Protein AF-A0A132GUH3-F1 (afdb_monomer_lite)

Secondary structure (DSSP, 8-state):
-HHHHHHHHHHHHHHHHHHHHHHHHHHH----B-SSPP--TT---SEEEEEEE-SSS-TTS-EEEEE-TTSEEEEEEB-SS--GGG--TTS-BTTGGGTB--SSTT-----SEEEEEEEETTEEEEEEEEEETTEEEEEEEEEEEEETTEEEEEEEEE--SSTT--EEEEEEEEEEEEEBS-PPPP-THHHHT-GGGBS-HHHHHHHHHHHHHTT-

Sequence (216 aa):
MKQIVLSIIIIFTVLITACSDKTYMQSFADIKYSNEDKDIQNLRIDGFYLLTKSDWSSVSMKHICVFYKDGTCVSSFLKTPFDLKSVNQKERIGNFNNLLFKWGKDSCKWENNHGLYQVRHDTLCVTRYDRYYWYYNIIKYKFIVIDSNKLLLFSIETPSLNPKNAHIFYCNDEYVFIPADSLPVPDNHQLKKKKWFWKNEAEWKEYIREYKKKKR

Foldseek 3Di:
DVVVVVVVVVVVVVVVVVVVQVVLVLVVDPDAFDQDFAPDPFADQQFKWWFDDKPDPPPPWRKIKHADRRQKIFIATFDPPDDPVPAPLPDADEPVLVRADADDDPGSDSTQWMWGWHDDPQKIKIWIWGDDPPHTWIKIWIWGSPGRFKIFTAWIWGADPDSVDIDIDGIGTMIGTHGHPDDDDDPCVVLLQDCSRHPDNVVSVVVVVVVVVVVD

Radius of gyration: 19.68 Å; chains: 1; bounding box: 65×44×46 Å

Structure (mmCIF, N/CA/C/O backbone):
data_AF-A0A132GUH3-F1
#
_entry.id   AF-A0A132GUH3-F1
#
loop_
_atom_site.group_PDB
_atom_site.id
_atom_site.type_symbol
_atom_site.label_atom_id
_atom_site.label_alt_id
_atom_site.label_comp_id
_atom_site.label_asym_id
_atom_site.label_entity_id
_atom_site.label_seq_id
_atom_site.pdbx_PDB_ins_code
_atom_site.Cartn_x
_atom_site.Cartn_y
_atom_site.Cartn_z
_atom_site.occupancy
_atom_site.B_iso_or_equiv
_atom_site.auth_seq_id
_atom_site.auth_comp_id
_atom_site.auth_asym_id
_atom_site.auth_atom_id
_atom_site.pdbx_PDB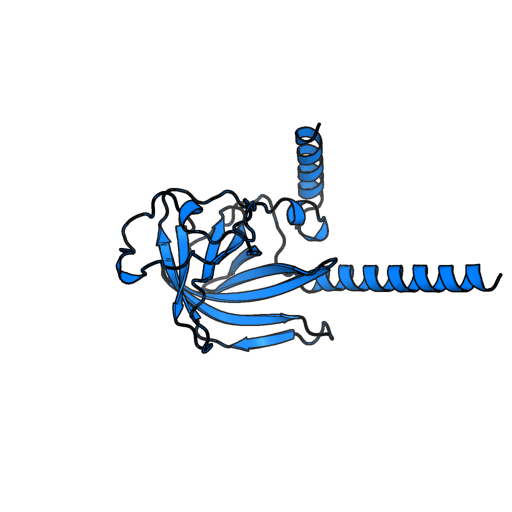_model_num
ATOM 1 N N . MET A 1 1 ? 46.822 15.887 -17.937 1.00 54.97 1 MET A N 1
ATOM 2 C CA . MET A 1 1 ? 46.366 14.636 -18.596 1.00 54.97 1 MET A CA 1
ATOM 3 C C . MET A 1 1 ? 45.834 13.588 -17.614 1.00 54.97 1 MET A C 1
ATOM 5 O O . MET A 1 1 ? 44.680 13.213 -17.756 1.00 54.97 1 MET A O 1
ATOM 9 N N . LYS A 1 2 ? 46.590 13.159 -16.586 1.00 52.88 2 LYS A N 1
ATOM 10 C CA . LYS A 1 2 ? 46.149 12.113 -15.630 1.00 52.88 2 LYS A CA 1
ATOM 11 C C . LYS A 1 2 ? 44.852 12.434 -14.854 1.00 52.88 2 LYS A C 1
ATOM 13 O O . LYS A 1 2 ? 44.023 11.550 -14.685 1.00 52.88 2 LYS A O 1
ATOM 18 N N . GLN A 1 3 ? 44.633 13.691 -14.456 1.00 54.38 3 GLN A N 1
ATOM 19 C CA . GLN A 1 3 ? 43.393 14.121 -13.780 1.00 54.38 3 GLN A CA 1
ATOM 20 C C . GLN A 1 3 ? 42.147 14.056 -14.677 1.00 54.38 3 GLN A C 1
ATOM 22 O O . GLN A 1 3 ? 41.077 13.702 -14.203 1.00 54.38 3 GLN A O 1
ATOM 27 N N . ILE A 1 4 ? 42.282 14.344 -15.976 1.00 61.09 4 ILE A N 1
ATOM 28 C CA . ILE A 1 4 ? 41.157 14.310 -16.926 1.00 61.09 4 ILE A CA 1
ATOM 29 C C . ILE A 1 4 ? 40.709 12.861 -17.157 1.00 61.09 4 ILE A C 1
ATOM 31 O O . ILE A 1 4 ? 39.516 12.577 -17.150 1.00 61.09 4 ILE A O 1
ATOM 35 N N . VAL A 1 5 ? 41.661 11.930 -17.277 1.00 62.53 5 VAL A N 1
ATOM 36 C CA . VAL A 1 5 ? 41.375 10.494 -17.433 1.00 62.53 5 VAL A CA 1
ATOM 37 C C . VAL A 1 5 ? 40.683 9.928 -16.188 1.00 62.53 5 VAL A C 1
ATOM 39 O O . VAL A 1 5 ? 39.694 9.211 -16.318 1.00 62.53 5 VAL A O 1
ATOM 42 N N . LEU A 1 6 ? 41.135 10.300 -14.984 1.00 51.69 6 LEU A N 1
ATOM 43 C CA . LEU A 1 6 ? 40.514 9.858 -13.730 1.00 51.69 6 LEU A CA 1
ATOM 44 C C . LEU A 1 6 ? 39.074 10.385 -13.582 1.00 51.69 6 LEU A C 1
ATOM 46 O O . LEU A 1 6 ? 38.174 9.622 -13.238 1.00 51.69 6 LEU A O 1
ATOM 50 N N . SER A 1 7 ? 38.831 11.658 -13.915 1.00 56.75 7 SER A N 1
ATOM 51 C CA . SER A 1 7 ? 37.485 12.246 -13.887 1.00 56.75 7 SER A CA 1
ATOM 52 C C . SER A 1 7 ? 36.535 11.589 -14.893 1.00 56.75 7 SER A C 1
ATOM 54 O O . SER A 1 7 ? 35.380 11.337 -14.562 1.00 56.75 7 SER A O 1
ATOM 56 N N . ILE A 1 8 ? 37.010 11.250 -16.096 1.00 63.12 8 ILE A N 1
ATOM 57 C CA . ILE A 1 8 ? 36.203 10.547 -17.106 1.00 63.12 8 ILE A CA 1
ATOM 58 C C . ILE A 1 8 ? 35.832 9.135 -16.628 1.00 63.12 8 ILE A C 1
ATOM 60 O O . ILE A 1 8 ? 34.682 8.733 -16.786 1.00 63.12 8 ILE A O 1
ATOM 64 N N . ILE A 1 9 ? 36.755 8.407 -15.990 1.00 63.28 9 ILE A N 1
ATOM 65 C CA . ILE A 1 9 ? 36.495 7.061 -15.446 1.00 63.28 9 ILE A CA 1
ATOM 66 C C . ILE A 1 9 ? 35.463 7.108 -14.310 1.00 63.28 9 ILE A C 1
ATOM 68 O O . ILE A 1 9 ? 34.563 6.267 -14.273 1.00 63.28 9 ILE A O 1
ATOM 72 N N . ILE A 1 10 ? 35.541 8.103 -13.419 1.00 60.50 10 ILE A N 1
ATOM 73 C CA . ILE A 1 10 ? 34.568 8.292 -12.327 1.00 60.50 10 ILE A CA 1
ATOM 74 C C . ILE A 1 10 ? 33.183 8.638 -12.891 1.00 60.50 10 ILE A C 1
ATOM 76 O O . ILE A 1 10 ? 32.180 8.058 -12.483 1.00 60.50 10 ILE A O 1
ATOM 80 N N . ILE A 1 11 ? 33.112 9.533 -13.880 1.00 60.41 11 ILE A N 1
ATOM 81 C CA . ILE A 1 11 ? 31.847 9.887 -14.539 1.00 60.41 11 ILE A CA 1
ATOM 82 C C . ILE A 1 11 ? 31.242 8.665 -15.245 1.00 60.41 11 ILE A C 1
ATOM 84 O O . ILE A 1 11 ? 30.047 8.411 -15.103 1.00 60.41 11 ILE A O 1
ATOM 88 N N . PHE A 1 12 ? 32.049 7.867 -15.951 1.00 55.00 12 PHE A N 1
ATOM 89 C CA . PHE A 1 12 ? 31.568 6.653 -16.614 1.00 55.00 12 PHE A CA 1
ATOM 90 C C . PHE A 1 12 ? 31.085 5.592 -15.622 1.00 55.00 12 PHE A C 1
ATOM 92 O O . PHE A 1 12 ? 30.030 5.003 -15.839 1.00 55.00 12 PHE A O 1
ATOM 99 N N . THR A 1 13 ? 31.792 5.371 -14.512 1.00 54.28 13 THR A N 1
ATOM 100 C CA . THR A 1 13 ? 31.354 4.409 -13.483 1.00 54.28 13 THR A CA 1
ATOM 101 C C . THR A 1 13 ? 30.059 4.843 -12.799 1.00 54.28 13 THR A C 1
ATOM 103 O O . THR A 1 13 ? 29.178 4.007 -12.615 1.00 54.28 13 THR A O 1
ATOM 106 N N . VAL A 1 14 ? 29.875 6.137 -12.516 1.00 54.66 14 VAL A N 1
ATOM 107 C CA . VAL A 1 14 ? 28.612 6.678 -11.974 1.00 54.66 14 VAL A CA 1
ATOM 108 C C . VAL A 1 14 ? 27.460 6.585 -12.989 1.00 54.66 14 VAL A C 1
ATOM 110 O O . VAL A 1 14 ? 26.318 6.312 -12.621 1.00 54.66 14 VAL A O 1
ATOM 113 N N . LEU A 1 15 ? 27.733 6.783 -14.282 1.00 47.16 15 LEU A N 1
ATOM 114 C CA . LEU A 1 15 ? 26.717 6.667 -15.335 1.00 47.16 15 LEU A CA 1
ATOM 115 C C . LEU A 1 15 ? 26.281 5.213 -15.574 1.00 47.16 15 LEU A C 1
ATOM 117 O O . LEU A 1 15 ? 25.097 4.962 -15.819 1.00 47.16 15 LEU A O 1
ATOM 121 N N . ILE A 1 16 ? 27.214 4.260 -15.485 1.00 52.66 16 ILE A N 1
ATOM 122 C CA . ILE A 1 16 ? 26.931 2.828 -15.649 1.00 52.66 16 ILE A CA 1
ATOM 123 C C . ILE A 1 16 ? 26.083 2.310 -14.480 1.00 52.66 16 ILE A C 1
ATOM 125 O O . ILE A 1 16 ? 25.074 1.645 -14.724 1.00 52.66 16 ILE A O 1
ATOM 129 N N . THR A 1 17 ? 26.412 2.671 -13.234 1.00 52.41 17 THR A N 1
ATOM 130 C CA . THR A 1 17 ? 25.628 2.265 -12.050 1.00 52.41 17 THR A CA 1
ATOM 131 C C . THR A 1 17 ? 24.218 2.865 -12.052 1.00 52.41 17 THR A C 1
ATOM 133 O O . THR A 1 17 ? 23.242 2.173 -11.767 1.00 52.41 17 THR A O 1
ATOM 136 N N . ALA A 1 18 ? 24.060 4.116 -12.494 1.00 51.47 18 ALA A N 1
ATOM 137 C CA . ALA A 1 18 ? 22.739 4.732 -12.633 1.00 51.47 18 ALA A CA 1
ATOM 138 C C . ALA A 1 18 ? 21.852 4.057 -13.707 1.00 51.47 18 ALA A C 1
ATOM 140 O O . ALA A 1 18 ? 20.621 4.034 -13.580 1.00 51.47 18 ALA A O 1
ATOM 141 N N . CYS A 1 19 ? 22.445 3.504 -14.775 1.00 52.00 19 CYS A N 1
ATOM 142 C CA . CYS A 1 19 ? 21.703 2.783 -15.817 1.00 52.00 19 CYS A CA 1
ATOM 143 C C . CYS A 1 19 ? 21.288 1.369 -15.390 1.00 52.00 19 CYS A C 1
ATOM 145 O O . CYS A 1 19 ? 20.170 0.945 -15.715 1.00 52.00 19 CYS A O 1
ATOM 147 N N . SER A 1 20 ? 22.137 0.646 -14.651 1.00 54.59 20 SER A N 1
ATOM 148 C CA . SER A 1 20 ? 21.790 -0.681 -14.125 1.00 54.59 20 SER A CA 1
ATOM 149 C C . SER A 1 20 ? 20.625 -0.609 -13.139 1.00 54.59 20 SER A C 1
ATOM 151 O O . SER A 1 20 ? 19.681 -1.391 -13.261 1.00 54.59 20 SER A O 1
ATOM 153 N N . ASP A 1 21 ? 20.611 0.397 -12.259 1.00 58.16 21 ASP A N 1
ATOM 154 C CA . ASP A 1 21 ? 19.546 0.587 -11.268 1.00 58.16 21 ASP A CA 1
ATOM 155 C C . ASP A 1 21 ? 18.189 0.843 -11.931 1.00 58.16 21 ASP A C 1
ATOM 157 O O . ASP A 1 21 ? 17.170 0.265 -11.557 1.00 58.16 21 ASP A O 1
ATOM 161 N N . LYS A 1 22 ? 18.150 1.672 -12.981 1.00 61.22 22 LYS A N 1
ATOM 162 C CA . LYS A 1 22 ? 16.907 1.956 -13.715 1.00 61.22 22 LYS A CA 1
ATOM 163 C C . LYS A 1 22 ? 16.341 0.710 -14.400 1.00 61.22 22 LYS A C 1
ATOM 165 O O . LYS A 1 22 ? 15.123 0.534 -14.419 1.00 61.22 22 LYS A O 1
ATOM 170 N N . THR A 1 23 ? 17.210 -0.124 -14.965 1.00 61.84 23 THR A N 1
ATOM 171 C CA . THR A 1 23 ? 16.822 -1.358 -15.666 1.00 61.84 23 THR A CA 1
ATOM 172 C C . THR A 1 23 ? 16.307 -2.405 -14.675 1.00 61.84 23 THR A C 1
ATOM 174 O O . THR A 1 23 ? 15.294 -3.050 -14.931 1.00 61.84 23 THR A O 1
ATOM 177 N N . TYR A 1 24 ? 16.932 -2.485 -13.497 1.00 66.00 24 TYR A N 1
ATOM 178 C CA . TYR A 1 24 ? 16.503 -3.322 -12.378 1.00 66.00 24 TYR A CA 1
ATOM 179 C C . TYR A 1 24 ? 15.106 -2.952 -11.853 1.00 66.00 24 TYR A C 1
ATOM 181 O O . TYR A 1 24 ? 14.231 -3.805 -11.721 1.00 66.00 24 TYR A O 1
ATOM 189 N N . MET A 1 25 ? 14.845 -1.658 -11.625 1.00 63.97 25 MET A N 1
ATOM 190 C CA . MET A 1 25 ? 13.521 -1.208 -11.165 1.00 63.97 25 MET A CA 1
ATOM 191 C C . MET A 1 25 ? 12.414 -1.522 -12.168 1.00 63.97 25 MET A C 1
ATOM 193 O O . MET A 1 25 ? 11.274 -1.803 -11.797 1.00 63.97 25 MET A O 1
ATOM 197 N N . GLN A 1 26 ? 12.741 -1.444 -13.457 1.00 65.94 26 GLN A N 1
ATOM 198 C CA . GLN A 1 26 ? 11.796 -1.728 -14.526 1.00 65.94 26 GLN A CA 1
ATOM 199 C C . GLN A 1 26 ? 11.435 -3.207 -14.605 1.00 65.94 26 GLN A C 1
ATOM 201 O O . GLN A 1 26 ? 10.266 -3.494 -14.858 1.00 65.94 26 GLN A O 1
ATOM 206 N N . SER A 1 27 ? 12.398 -4.107 -14.382 1.00 67.38 27 SER A N 1
ATOM 207 C CA . SER A 1 27 ? 12.168 -5.551 -14.443 1.00 67.38 27 SER A CA 1
ATOM 208 C C . SER A 1 27 ? 11.453 -6.096 -13.207 1.00 67.38 27 SER A C 1
ATOM 210 O O . SER A 1 27 ? 10.699 -7.057 -13.331 1.00 67.38 27 SER A O 1
ATOM 212 N N . PHE A 1 28 ? 11.641 -5.485 -12.032 1.00 72.81 28 PHE A N 1
ATOM 213 C CA . PHE A 1 28 ? 11.016 -5.962 -10.793 1.00 72.81 28 PHE A CA 1
ATOM 214 C C . PHE A 1 28 ? 9.594 -5.415 -10.564 1.00 72.81 28 PHE A C 1
ATOM 216 O O . PHE A 1 28 ? 8.792 -6.056 -9.884 1.00 72.81 28 PHE A O 1
ATOM 223 N N . ALA A 1 29 ? 9.255 -4.256 -11.144 1.00 73.75 29 ALA A N 1
ATOM 224 C CA . ALA A 1 29 ? 7.910 -3.677 -11.082 1.00 73.75 29 ALA A CA 1
ATOM 225 C C . ALA A 1 29 ? 6.946 -4.360 -12.068 1.00 73.75 29 ALA A C 1
ATOM 227 O O . ALA A 1 29 ? 6.914 -4.030 -13.256 1.00 73.75 29 ALA A O 1
ATOM 228 N N . ASP A 1 30 ? 6.119 -5.256 -11.546 1.00 79.56 30 ASP A N 1
ATOM 229 C CA . ASP A 1 30 ? 5.110 -6.041 -12.262 1.00 79.56 30 ASP A CA 1
ATOM 230 C C . ASP A 1 30 ? 3.758 -5.323 -12.421 1.00 79.56 30 ASP A C 1
ATOM 232 O O . ASP A 1 30 ? 3.010 -5.604 -13.358 1.00 79.56 30 ASP A O 1
ATOM 236 N N . ILE A 1 31 ? 3.452 -4.372 -11.534 1.00 86.69 31 ILE A N 1
ATOM 237 C CA . ILE A 1 31 ? 2.264 -3.514 -11.617 1.00 86.69 31 ILE A CA 1
ATOM 238 C C . ILE A 1 31 ? 2.654 -2.167 -12.228 1.00 86.69 31 ILE A C 1
ATOM 240 O O . ILE A 1 31 ? 3.638 -1.543 -11.825 1.00 86.69 31 ILE A O 1
ATOM 244 N N . LYS A 1 32 ? 1.870 -1.710 -13.209 1.00 88.62 32 LYS A N 1
ATOM 245 C CA . LYS A 1 32 ? 2.021 -0.401 -13.853 1.00 88.62 32 LYS A CA 1
ATOM 246 C C . LYS A 1 32 ? 0.752 0.423 -13.678 1.00 88.62 32 LYS A C 1
ATOM 248 O O . LYS A 1 32 ? -0.353 -0.104 -13.788 1.00 88.62 32 LYS A O 1
ATOM 253 N N . TYR A 1 33 ? 0.926 1.716 -13.433 1.00 89.69 33 TYR A N 1
ATOM 254 C CA . TYR A 1 33 ? -0.169 2.660 -13.250 1.00 89.69 33 TYR A CA 1
ATOM 255 C C . TYR A 1 33 ? -0.884 2.950 -14.574 1.00 89.69 33 TYR A C 1
ATOM 257 O O . TYR A 1 33 ? -0.245 3.065 -15.621 1.00 89.69 33 TYR A O 1
ATOM 265 N N . SER A 1 34 ? -2.199 3.107 -14.506 1.00 86.88 34 SER A N 1
ATOM 266 C CA . SER A 1 34 ? -3.081 3.522 -15.600 1.00 86.88 34 SER A CA 1
ATOM 267 C C . SER A 1 34 ? -4.151 4.445 -15.028 1.00 86.88 34 SER A C 1
ATOM 269 O O . SER A 1 34 ? -4.469 4.319 -13.848 1.00 86.88 34 SER A O 1
ATOM 271 N N . ASN A 1 35 ? -4.745 5.322 -15.838 1.00 80.88 35 ASN A N 1
ATOM 272 C CA . ASN A 1 35 ? -5.867 6.149 -15.364 1.00 80.88 35 ASN A CA 1
ATOM 273 C C . ASN A 1 35 ? -7.203 5.392 -15.293 1.00 80.88 35 ASN A C 1
ATOM 275 O O . ASN A 1 35 ? -8.201 5.951 -14.852 1.00 80.88 35 ASN A O 1
ATOM 279 N N . GLU A 1 36 ? -7.227 4.138 -15.737 1.00 79.06 36 GLU A N 1
ATOM 280 C CA . GLU A 1 36 ? -8.379 3.251 -15.604 1.00 79.06 36 GLU A CA 1
ATOM 281 C C . GLU A 1 36 ? -8.650 2.944 -14.126 1.00 79.06 36 GLU A C 1
ATOM 283 O O . GLU A 1 36 ? -7.776 2.400 -13.436 1.00 79.06 36 GLU A O 1
ATOM 288 N N . ASP A 1 37 ? -9.871 3.251 -13.675 1.00 72.25 37 ASP A N 1
ATOM 289 C CA . ASP A 1 37 ? -10.394 2.764 -12.401 1.00 72.25 37 ASP A CA 1
ATOM 290 C C . ASP A 1 37 ? -10.248 1.242 -12.355 1.00 72.25 37 ASP A C 1
ATOM 292 O O . ASP A 1 37 ? -10.554 0.530 -13.318 1.00 72.25 37 ASP A O 1
ATOM 296 N N . LYS A 1 38 ? -9.755 0.730 -11.229 1.00 68.88 38 LYS A N 1
ATOM 297 C CA . LYS A 1 38 ? -9.665 -0.714 -11.033 1.00 68.88 38 LYS A CA 1
ATOM 298 C C . LYS A 1 38 ? -11.041 -1.234 -10.628 1.00 68.88 38 LYS A C 1
ATOM 300 O O . LYS A 1 38 ? -11.671 -0.674 -9.732 1.00 68.88 38 LYS A O 1
ATOM 305 N N . ASP A 1 39 ? -11.493 -2.308 -11.275 1.00 67.19 39 ASP A N 1
ATOM 306 C CA . ASP A 1 39 ? -12.628 -3.081 -10.776 1.00 67.19 39 ASP A CA 1
ATOM 307 C C . ASP A 1 39 ? -12.173 -3.814 -9.508 1.00 67.19 39 ASP A C 1
ATOM 309 O O . ASP A 1 39 ? -11.454 -4.813 -9.556 1.00 67.19 39 ASP A O 1
ATOM 313 N N . ILE A 1 40 ? -12.480 -3.217 -8.359 1.00 70.25 40 ILE A N 1
ATOM 314 C CA . ILE A 1 40 ? -12.024 -3.654 -7.041 1.00 70.25 40 ILE A CA 1
ATOM 315 C C . ILE A 1 40 ? -13.194 -4.380 -6.378 1.00 70.25 40 ILE A C 1
ATOM 317 O O . ILE A 1 40 ? -13.816 -3.892 -5.434 1.00 70.25 40 ILE A O 1
ATOM 321 N N . GLN A 1 41 ? -13.544 -5.547 -6.914 1.00 69.88 41 GLN A N 1
ATOM 322 C CA . GLN A 1 41 ? -14.530 -6.406 -6.267 1.00 69.88 41 GLN A CA 1
ATOM 323 C C . GLN A 1 41 ? -13.923 -6.971 -4.975 1.00 69.88 41 GLN A C 1
ATOM 325 O O . GLN A 1 41 ? -12.757 -7.363 -4.942 1.00 69.88 41 GLN A O 1
ATOM 330 N N . ASN A 1 42 ? -14.717 -7.005 -3.904 1.00 79.56 42 ASN A N 1
ATOM 331 C CA . ASN A 1 42 ? -14.385 -7.622 -2.610 1.00 79.56 42 ASN A CA 1
ATOM 332 C C . ASN A 1 42 ? -13.312 -6.933 -1.744 1.00 79.56 42 ASN A C 1
ATOM 334 O O . ASN A 1 42 ? -12.966 -7.472 -0.697 1.00 79.56 42 ASN A O 1
ATOM 338 N N . LEU A 1 43 ? -12.835 -5.734 -2.093 1.00 88.94 43 LEU A N 1
ATOM 339 C CA . LEU A 1 43 ? -11.925 -4.957 -1.240 1.00 88.94 43 LEU A CA 1
ATOM 340 C C . LEU A 1 43 ? -12.528 -3.583 -0.927 1.00 88.94 43 LEU A C 1
ATOM 342 O O . LEU A 1 43 ? -12.821 -2.794 -1.823 1.00 88.94 43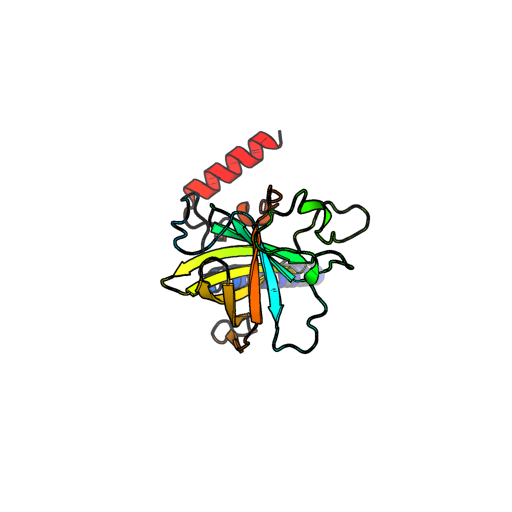 LEU A O 1
ATOM 346 N N . ARG A 1 44 ? -12.683 -3.269 0.362 1.00 92.19 44 ARG A N 1
ATOM 347 C CA . ARG A 1 44 ? -13.125 -1.939 0.797 1.00 92.19 44 ARG A CA 1
ATOM 348 C C . ARG A 1 44 ? -11.999 -0.922 0.693 1.00 92.19 44 ARG A C 1
ATOM 350 O O . ARG A 1 44 ? -10.877 -1.201 1.108 1.00 92.19 44 ARG A O 1
ATOM 357 N N . ILE A 1 45 ? -12.322 0.260 0.171 1.00 92.38 45 ILE A N 1
ATOM 358 C CA . ILE A 1 45 ? -11.382 1.375 -0.043 1.00 92.38 45 ILE A CA 1
ATOM 359 C C . ILE A 1 45 ? -11.863 2.689 0.597 1.00 92.38 45 ILE A C 1
ATOM 361 O O . ILE A 1 45 ? -11.234 3.730 0.449 1.00 92.38 45 ILE A O 1
ATOM 365 N N . ASP A 1 46 ? -12.979 2.655 1.327 1.00 92.31 46 ASP A N 1
ATOM 366 C CA . ASP A 1 46 ? -13.595 3.785 2.035 1.00 92.31 46 ASP A CA 1
ATOM 367 C C . ASP A 1 46 ? -13.049 3.956 3.469 1.00 92.31 46 ASP A C 1
ATOM 369 O O . ASP A 1 46 ? -13.758 4.367 4.390 1.00 92.31 46 ASP A O 1
ATOM 373 N N . GLY A 1 47 ? -11.784 3.589 3.673 1.00 93.25 47 GLY A N 1
ATOM 374 C CA . GLY A 1 47 ? -11.141 3.502 4.980 1.00 93.25 47 GLY A CA 1
ATOM 375 C C . GLY A 1 47 ? -9.710 2.983 4.882 1.00 93.25 47 GLY A C 1
ATOM 376 O O . GLY A 1 47 ? -9.045 3.137 3.857 1.00 93.25 47 GLY A O 1
ATOM 377 N N . PHE A 1 48 ? -9.224 2.368 5.955 1.00 93.25 48 PHE A N 1
ATOM 378 C CA . PHE A 1 48 ? -7.864 1.840 6.033 1.00 93.25 48 PHE A CA 1
ATOM 379 C C . PHE A 1 48 ? -7.838 0.462 6.692 1.00 93.25 48 PHE A C 1
ATOM 381 O O . PHE A 1 48 ? -8.702 0.119 7.491 1.00 93.25 48 PHE A O 1
ATOM 388 N N . TYR A 1 49 ? -6.820 -0.325 6.370 1.00 93.62 49 TYR A N 1
ATOM 389 C CA . TYR A 1 49 ? -6.567 -1.629 6.966 1.00 93.62 49 TYR A CA 1
ATOM 390 C C . TYR A 1 49 ? -5.491 -1.493 8.034 1.00 93.62 49 TYR A C 1
ATOM 392 O O . TYR A 1 49 ? -4.381 -1.065 7.725 1.00 93.62 49 TYR A O 1
ATOM 400 N N . LEU A 1 50 ? -5.803 -1.861 9.271 1.00 91.75 50 LEU A N 1
ATOM 401 C CA . LEU A 1 50 ? -4.901 -1.801 10.416 1.00 91.75 50 LEU A CA 1
ATOM 402 C C . LEU A 1 50 ? -4.337 -3.184 10.722 1.00 91.75 50 LEU A C 1
ATOM 404 O O . LEU A 1 50 ? -5.092 -4.145 10.839 1.00 91.75 50 LEU A O 1
ATOM 408 N N . LEU A 1 51 ? -3.019 -3.267 10.885 1.00 90.88 51 LEU A N 1
ATOM 409 C CA . LEU A 1 51 ? -2.348 -4.467 11.368 1.00 90.88 51 LEU A CA 1
ATOM 410 C C . LEU A 1 51 ? -2.789 -4.766 12.808 1.00 90.88 51 LEU A C 1
ATOM 412 O O . LEU A 1 51 ? -2.601 -3.937 13.700 1.00 90.88 51 LEU A O 1
ATOM 416 N N . THR A 1 52 ? -3.368 -5.944 13.031 1.00 87.31 52 THR A N 1
ATOM 417 C CA . THR A 1 52 ? -3.908 -6.367 14.340 1.00 87.31 52 THR A CA 1
ATOM 418 C C . THR A 1 52 ? -3.163 -7.546 14.950 1.00 87.31 52 THR A C 1
ATOM 420 O O . THR A 1 52 ? -3.108 -7.669 16.172 1.00 87.31 52 THR A O 1
ATOM 423 N N . LYS A 1 53 ? -2.548 -8.382 14.114 1.00 88.06 53 LYS A N 1
ATOM 424 C CA . LYS A 1 53 ? -1.725 -9.518 14.526 1.00 88.06 53 LYS A CA 1
ATOM 425 C C . LYS A 1 53 ? -0.569 -9.662 13.557 1.00 88.06 53 LYS A C 1
ATOM 427 O O . LYS A 1 53 ? -0.749 -9.459 12.361 1.00 88.06 53 LYS A O 1
ATOM 432 N N . SER A 1 54 ? 0.598 -10.009 14.078 1.00 86.38 54 SER A N 1
ATOM 433 C CA . SER A 1 54 ? 1.764 -10.279 13.255 1.00 86.38 54 SER A CA 1
ATOM 434 C C . SER A 1 54 ? 2.641 -11.349 13.886 1.00 86.38 54 SER A C 1
ATOM 436 O O . SER A 1 54 ? 2.750 -11.419 15.112 1.00 86.38 54 SER A O 1
ATOM 438 N N . ASP A 1 55 ? 3.252 -12.168 13.033 1.00 82.50 55 ASP A N 1
ATOM 439 C CA . ASP A 1 55 ? 4.196 -13.216 13.442 1.00 82.50 55 ASP A CA 1
ATOM 440 C C . ASP A 1 55 ? 5.564 -12.635 13.842 1.00 82.50 55 ASP A C 1
ATOM 442 O O . ASP A 1 55 ? 6.383 -13.302 14.474 1.00 82.50 55 ASP A O 1
ATOM 446 N N . TRP A 1 56 ? 5.824 -11.372 13.501 1.00 74.94 56 TRP A N 1
ATOM 447 C CA . TRP A 1 56 ? 7.065 -10.684 13.827 1.00 74.94 56 TRP A CA 1
ATOM 448 C C . TRP A 1 56 ? 6.970 -10.098 15.241 1.00 74.94 56 TRP A C 1
ATOM 450 O O . TRP A 1 56 ? 6.076 -9.313 15.539 1.00 74.94 56 TRP A O 1
ATOM 460 N N . SER A 1 57 ? 7.912 -10.430 16.129 1.00 54.62 57 SER A N 1
ATOM 461 C CA . SER A 1 57 ? 7.887 -10.122 17.575 1.00 54.62 57 SER A CA 1
ATOM 462 C C . SER A 1 57 ? 7.926 -8.627 17.964 1.00 54.62 57 SER A C 1
ATOM 464 O O . SER A 1 57 ? 8.105 -8.296 19.134 1.00 54.62 57 SER A O 1
ATOM 466 N N . SER A 1 58 ? 7.756 -7.703 17.014 1.00 54.34 58 SER A N 1
ATOM 467 C CA . SER A 1 58 ? 7.814 -6.248 17.197 1.00 54.34 58 SER A CA 1
ATOM 468 C C . SER A 1 58 ? 6.535 -5.528 16.741 1.00 54.34 58 SER A C 1
ATOM 470 O O . SER A 1 58 ? 6.603 -4.442 16.164 1.00 54.34 58 SER A O 1
ATOM 472 N N . VAL A 1 59 ? 5.352 -6.095 17.007 1.00 51.81 59 VAL A N 1
ATOM 473 C CA . VAL A 1 59 ? 4.030 -5.530 16.629 1.00 51.81 59 VAL A CA 1
ATOM 474 C C . VAL A 1 59 ? 3.623 -4.294 17.455 1.00 51.81 59 VAL A C 1
ATOM 476 O O . VAL A 1 59 ? 2.448 -4.039 17.701 1.00 51.81 59 VAL A O 1
ATOM 479 N N . SER A 1 60 ? 4.584 -3.483 17.902 1.00 52.94 60 SER A N 1
ATOM 480 C CA . SER A 1 60 ? 4.295 -2.183 18.520 1.00 52.94 60 SER A CA 1
ATOM 481 C C . SER A 1 60 ? 3.953 -1.104 17.487 1.00 52.94 60 SER A C 1
ATOM 483 O O . SER A 1 60 ? 3.448 -0.037 17.845 1.00 52.94 60 SER A O 1
ATOM 485 N N . MET A 1 61 ? 4.197 -1.363 16.199 1.00 61.22 61 MET A N 1
ATOM 486 C CA . MET A 1 61 ? 3.943 -0.395 15.141 1.00 61.22 61 MET A CA 1
ATOM 487 C C . MET A 1 61 ? 2.533 -0.577 14.582 1.00 61.22 61 MET A C 1
ATOM 489 O O . MET A 1 61 ? 2.225 -1.578 13.941 1.00 61.22 61 MET A O 1
ATOM 493 N N . LYS A 1 62 ? 1.678 0.425 14.809 1.00 80.69 62 LYS A N 1
ATOM 494 C CA . LYS A 1 62 ? 0.284 0.513 14.338 1.00 80.69 62 LYS A CA 1
ATOM 495 C C . LYS A 1 62 ? 0.230 0.776 12.841 1.00 80.69 62 LYS A C 1
ATOM 497 O O . LYS A 1 62 ? -0.204 1.838 12.397 1.00 80.69 62 LYS A O 1
ATOM 502 N N . HIS A 1 63 ? 0.792 -0.157 12.089 1.00 88.88 63 HIS A N 1
ATOM 503 C CA . HIS A 1 63 ? 0.953 -0.075 10.656 1.00 88.88 63 HIS A CA 1
ATOM 504 C C . HIS A 1 63 ? -0.409 -0.164 9.976 1.00 88.88 63 HIS A C 1
ATOM 506 O O . HIS A 1 63 ? -1.248 -0.994 10.330 1.00 88.88 63 HIS A O 1
ATOM 512 N N . ILE A 1 64 ? -0.609 0.695 8.986 1.00 91.75 64 ILE A N 1
ATOM 513 C CA . ILE A 1 64 ? -1.838 0.774 8.214 1.00 91.75 64 ILE A CA 1
ATOM 514 C C . ILE A 1 64 ? -1.555 0.704 6.718 1.00 91.75 64 ILE A C 1
ATOM 516 O O . ILE A 1 64 ? -0.503 1.144 6.250 1.00 91.75 64 ILE A O 1
ATOM 520 N N . CYS A 1 65 ? -2.537 0.210 5.970 1.00 93.31 65 CYS A N 1
ATOM 521 C CA . CYS A 1 65 ? -2.592 0.277 4.515 1.00 93.31 65 CYS A CA 1
ATOM 522 C C . CYS A 1 65 ? -3.853 1.029 4.078 1.00 93.31 65 CYS A C 1
ATOM 524 O O . CYS A 1 65 ? -4.942 0.769 4.583 1.00 93.31 65 CYS A O 1
ATOM 526 N N . VAL A 1 66 ? -3.712 1.928 3.110 1.00 94.12 66 VAL A N 1
ATOM 527 C CA . VAL A 1 66 ? -4.812 2.651 2.466 1.00 94.12 66 VAL A CA 1
ATOM 528 C C . VAL A 1 66 ? -4.764 2.347 0.975 1.00 94.12 66 VAL A C 1
ATOM 530 O O . VAL A 1 66 ? -3.698 2.434 0.362 1.00 94.12 66 VAL A O 1
ATOM 533 N N . PHE A 1 67 ? -5.906 1.995 0.395 1.00 92.88 67 PHE A N 1
ATOM 534 C CA . PHE A 1 67 ? -6.049 1.654 -1.020 1.00 92.88 67 PHE A CA 1
ATOM 535 C C . PHE A 1 67 ? -6.984 2.661 -1.689 1.00 92.88 67 PHE A C 1
ATOM 537 O O . PHE A 1 67 ? -8.006 3.022 -1.115 1.00 92.88 67 PHE A O 1
ATOM 544 N N . TYR A 1 68 ? -6.634 3.121 -2.890 1.00 91.56 68 TYR A N 1
ATOM 545 C CA . TYR A 1 68 ? -7.383 4.140 -3.626 1.00 91.56 68 TYR A CA 1
ATOM 546 C C . TYR A 1 68 ? -7.967 3.580 -4.922 1.00 91.56 68 TYR A C 1
ATOM 548 O O . TYR A 1 68 ? -7.466 2.604 -5.483 1.00 91.56 68 TYR A O 1
ATOM 556 N N . LYS A 1 69 ? -9.026 4.222 -5.422 1.00 89.75 69 LYS A N 1
ATOM 557 C CA . LYS A 1 69 ? -9.756 3.794 -6.626 1.00 89.75 69 LYS A CA 1
ATOM 558 C C . LYS A 1 69 ? -8.884 3.755 -7.891 1.00 89.75 69 LYS A C 1
ATOM 560 O O . LYS A 1 69 ? -9.063 2.888 -8.740 1.00 89.75 69 LYS A O 1
ATOM 565 N N . ASP A 1 70 ? -7.887 4.641 -7.966 1.00 87.75 70 ASP A N 1
ATOM 566 C CA . ASP A 1 70 ? -6.933 4.740 -9.082 1.00 87.75 70 ASP A CA 1
ATOM 567 C C . ASP A 1 70 ? -5.854 3.634 -9.076 1.00 87.75 70 ASP A C 1
ATOM 569 O O . ASP A 1 70 ? -4.869 3.708 -9.812 1.00 87.75 70 ASP A O 1
ATOM 573 N N . GLY A 1 71 ? -5.997 2.616 -8.218 1.00 89.88 71 GLY A N 1
ATOM 574 C CA . GLY A 1 71 ? -5.046 1.512 -8.086 1.00 89.88 71 GLY A CA 1
ATOM 575 C C . GLY A 1 71 ? -3.765 1.875 -7.333 1.00 89.88 71 GLY A C 1
ATOM 576 O O . GLY A 1 71 ? -2.841 1.061 -7.279 1.00 89.88 71 GLY A O 1
ATOM 577 N N . THR A 1 72 ? -3.673 3.074 -6.749 1.00 91.69 72 THR A N 1
ATOM 578 C CA . THR A 1 72 ? -2.563 3.432 -5.860 1.00 91.69 72 THR A CA 1
ATOM 579 C C . THR A 1 72 ? -2.839 3.011 -4.424 1.00 91.69 72 THR A C 1
ATOM 581 O O . THR A 1 72 ? -3.982 2.871 -3.994 1.00 91.69 72 THR A O 1
ATOM 584 N N . CYS A 1 73 ? -1.781 2.802 -3.652 1.00 92.31 73 CYS A N 1
ATOM 585 C CA . CYS A 1 73 ? -1.886 2.506 -2.232 1.00 92.31 73 CYS A CA 1
ATOM 586 C C . CYS A 1 73 ? -0.790 3.207 -1.442 1.00 92.31 73 CYS A C 1
ATOM 588 O O . CYS A 1 73 ? 0.268 3.543 -1.980 1.00 92.31 73 CYS A O 1
ATOM 590 N N . VAL A 1 74 ? -1.032 3.376 -0.150 1.00 91.50 74 VAL A N 1
ATOM 591 C CA . VAL A 1 74 ? -0.085 3.978 0.782 1.00 91.50 74 VAL A CA 1
ATOM 592 C C . VAL A 1 74 ? -0.044 3.168 2.061 1.00 91.50 74 VAL A C 1
ATOM 594 O O . VAL A 1 74 ? -1.073 2.677 2.523 1.00 91.50 74 VAL A O 1
ATOM 597 N N . SER A 1 75 ? 1.138 3.058 2.654 1.00 89.50 75 SER A N 1
ATOM 598 C CA . SER A 1 75 ? 1.279 2.586 4.025 1.00 89.50 75 SER A CA 1
ATOM 599 C C . SER A 1 75 ? 1.864 3.642 4.946 1.00 89.50 75 SER A C 1
ATOM 601 O O . SER A 1 75 ? 2.682 4.474 4.545 1.00 89.50 75 SER A O 1
ATOM 603 N N . SER A 1 76 ? 1.440 3.588 6.202 1.00 88.94 76 SER A N 1
ATOM 604 C CA . SER A 1 76 ? 1.827 4.531 7.247 1.00 88.94 76 SER A CA 1
ATOM 605 C C . SER A 1 76 ? 1.667 3.878 8.625 1.00 88.94 76 SER A C 1
ATOM 607 O O . SER A 1 76 ? 1.419 2.677 8.728 1.00 88.94 76 SER A O 1
ATOM 609 N N . PHE A 1 77 ? 1.809 4.670 9.681 1.00 87.88 77 PHE A N 1
ATOM 610 C CA . PHE A 1 77 ? 1.609 4.279 11.064 1.00 87.88 77 PHE A CA 1
ATOM 611 C C . PHE A 1 77 ? 0.636 5.240 11.747 1.00 87.88 77 PHE A C 1
ATOM 613 O O . PHE A 1 77 ? 0.621 6.437 11.460 1.00 87.88 77 PHE A O 1
ATOM 620 N N . LEU A 1 78 ? -0.157 4.731 12.686 1.00 86.94 78 LEU A N 1
ATOM 621 C CA . LEU A 1 78 ? -0.952 5.570 13.580 1.00 86.94 78 LEU A CA 1
ATOM 622 C C . LEU A 1 78 ? -0.094 6.108 14.732 1.00 86.94 78 LEU A C 1
ATOM 624 O O . LEU A 1 78 ? 0.849 5.456 15.185 1.00 86.94 78 LEU A O 1
ATOM 628 N N . LYS A 1 79 ? -0.454 7.286 15.249 1.00 84.56 79 LYS A N 1
ATOM 629 C CA . LYS A 1 79 ? 0.132 7.863 16.462 1.00 84.56 79 LYS A CA 1
ATOM 630 C C . LYS A 1 79 ? -0.105 6.952 17.668 1.00 84.56 79 LYS A C 1
ATOM 632 O O . LYS A 1 79 ? -1.104 6.240 17.777 1.00 84.56 79 LYS A O 1
ATOM 637 N N . THR A 1 80 ? 0.816 7.008 18.620 1.00 70.75 80 THR A N 1
ATOM 638 C CA . THR A 1 80 ? 0.664 6.395 19.940 1.00 70.75 80 THR A CA 1
ATOM 639 C C . THR A 1 80 ? 0.363 7.470 20.991 1.00 70.75 80 THR A C 1
ATOM 641 O O . THR A 1 80 ? 1.030 8.504 20.967 1.00 70.75 80 THR A O 1
ATOM 644 N N . PRO A 1 81 ? -0.567 7.232 21.935 1.00 66.69 81 PRO A N 1
ATOM 645 C CA . PRO A 1 81 ? -1.463 6.081 22.026 1.00 66.69 81 PRO A CA 1
ATOM 646 C C . PRO A 1 81 ? -2.631 6.173 21.022 1.00 66.69 81 PRO A C 1
ATOM 648 O O . PRO A 1 81 ? -3.048 7.239 20.599 1.00 66.69 81 PRO A O 1
ATOM 651 N N . PHE A 1 82 ? -3.140 5.010 20.640 1.00 70.88 82 PHE A N 1
ATOM 652 C CA . PHE A 1 82 ? -4.308 4.786 19.781 1.00 70.88 82 PHE A CA 1
ATOM 653 C C . PHE A 1 82 ? -4.881 3.475 20.285 1.00 70.88 82 PHE A C 1
ATOM 655 O O . PHE A 1 82 ? -4.193 2.449 20.217 1.00 70.88 82 PHE A O 1
ATOM 662 N N . ASP A 1 83 ? -6.035 3.546 20.922 1.00 67.56 83 ASP A N 1
ATOM 663 C CA . ASP A 1 83 ? -6.643 2.387 21.544 1.00 67.56 83 ASP A CA 1
ATOM 664 C C . ASP A 1 83 ? -7.467 1.640 20.497 1.00 67.56 83 ASP A C 1
ATOM 666 O O . ASP A 1 83 ? -8.468 2.138 20.002 1.00 67.56 83 ASP A O 1
ATOM 670 N N . LEU A 1 84 ? -7.022 0.438 20.137 1.00 64.50 84 LEU A N 1
ATOM 671 C CA . LEU A 1 84 ? -7.771 -0.446 19.246 1.00 64.50 84 LEU A CA 1
ATOM 672 C C . LEU A 1 84 ? -9.111 -0.871 19.862 1.00 64.50 84 LEU A C 1
ATOM 674 O O . LEU A 1 84 ? -10.049 -1.139 19.120 1.00 64.50 84 LEU A O 1
ATOM 678 N N . LYS A 1 85 ? -9.214 -0.931 21.199 1.00 63.81 85 LYS A N 1
ATOM 679 C CA . LYS A 1 85 ? -10.436 -1.362 21.890 1.00 63.81 85 LYS A CA 1
ATOM 680 C C . LYS A 1 85 ? -11.551 -0.323 21.814 1.00 63.81 85 LYS A C 1
ATOM 682 O O . LYS A 1 85 ? -12.714 -0.700 21.915 1.00 63.81 85 LYS A O 1
ATOM 687 N N . SER A 1 86 ? -11.214 0.955 21.631 1.00 58.69 86 SER A N 1
ATOM 688 C CA . SER A 1 86 ? -12.204 2.024 21.468 1.00 58.69 86 SER A CA 1
ATOM 689 C C . SER A 1 86 ? -12.704 2.165 20.030 1.00 58.69 86 SER A C 1
ATOM 691 O O . SER A 1 86 ? -13.697 2.849 19.795 1.00 58.69 86 SER A O 1
ATOM 693 N N . VAL A 1 87 ? -12.056 1.506 19.063 1.00 63.91 87 VAL A N 1
ATOM 694 C CA . VAL A 1 87 ? -12.487 1.526 17.665 1.00 63.91 87 VAL A CA 1
ATOM 695 C C . VAL A 1 87 ? -13.537 0.447 17.449 1.00 63.91 87 VAL A C 1
ATOM 697 O O . VAL A 1 87 ? -13.236 -0.724 17.214 1.00 63.91 87 VAL A O 1
ATOM 700 N N . ASN A 1 88 ? -14.799 0.859 17.484 1.00 64.12 88 ASN A N 1
ATOM 701 C CA . ASN A 1 88 ? -15.877 0.054 16.940 1.00 64.12 88 ASN A CA 1
ATOM 702 C C . ASN A 1 88 ? -15.684 -0.047 15.417 1.00 64.12 88 ASN A C 1
ATOM 704 O O . ASN A 1 88 ? -15.823 0.943 14.707 1.00 64.12 88 ASN A O 1
ATOM 708 N N . GLN A 1 89 ? -15.390 -1.243 14.898 1.00 64.81 89 GLN A N 1
ATOM 709 C CA . GLN A 1 89 ? -15.149 -1.490 13.462 1.00 64.81 89 GLN A CA 1
ATOM 710 C C . GLN A 1 89 ? -16.341 -1.108 12.559 1.00 64.81 89 GLN A C 1
ATOM 712 O O . GLN A 1 89 ? -16.205 -1.062 11.336 1.00 64.81 89 GLN A O 1
ATOM 717 N N . LYS A 1 90 ? -17.518 -0.849 13.146 1.00 61.69 90 LYS A N 1
ATOM 718 C CA . LYS A 1 90 ? -18.718 -0.388 12.438 1.00 61.69 90 LYS A CA 1
ATOM 719 C C . LYS A 1 90 ? -18.838 1.136 12.359 1.00 61.69 90 LYS A C 1
ATOM 721 O O . LYS A 1 90 ? -19.563 1.625 11.498 1.00 61.69 90 LYS A O 1
ATOM 726 N N . GLU A 1 91 ? -18.156 1.878 13.226 1.00 77.88 91 GLU A N 1
ATOM 727 C CA . GLU A 1 91 ? -18.211 3.339 13.248 1.00 77.88 91 GLU A CA 1
ATOM 728 C C . GLU A 1 91 ? -17.125 3.925 12.353 1.00 77.88 91 GLU A C 1
ATOM 730 O O . GLU A 1 91 ? -15.964 3.514 12.396 1.00 77.88 91 GLU A O 1
ATOM 735 N N . ARG A 1 92 ? -17.511 4.889 11.511 1.00 84.44 92 ARG A N 1
ATOM 736 C CA . ARG A 1 92 ? -16.550 5.587 10.659 1.00 84.44 92 ARG A CA 1
ATOM 737 C C . ARG A 1 92 ? -15.687 6.489 11.526 1.00 84.44 92 ARG A C 1
ATOM 739 O O . ARG A 1 92 ? -16.185 7.270 12.332 1.00 84.44 92 ARG A O 1
ATOM 746 N N . ILE A 1 93 ? -14.382 6.400 11.324 1.00 83.81 93 ILE A N 1
ATOM 747 C CA . ILE A 1 93 ? -13.431 7.288 11.968 1.00 83.81 93 ILE A CA 1
ATOM 748 C C . ILE A 1 93 ? -13.500 8.667 11.311 1.00 83.81 93 ILE A C 1
ATOM 750 O O . ILE A 1 93 ? -13.116 8.852 10.148 1.00 83.81 93 ILE A O 1
ATOM 754 N N . GLY A 1 94 ? -13.944 9.645 12.097 1.00 80.12 94 GLY A N 1
ATOM 755 C CA . GLY A 1 94 ? -13.839 11.057 11.763 1.00 80.12 94 GLY A CA 1
ATOM 756 C C . GLY A 1 94 ? -12.395 11.554 11.866 1.00 80.12 94 GLY A C 1
ATOM 757 O O . GLY A 1 94 ? -11.633 11.152 12.744 1.00 80.12 94 GLY A O 1
ATOM 758 N N . ASN A 1 95 ? -12.016 12.462 10.964 1.00 79.44 95 ASN A N 1
ATOM 759 C CA . ASN A 1 95 ? -10.720 13.150 10.965 1.00 79.44 95 ASN A CA 1
ATOM 760 C C . ASN A 1 95 ? -9.492 12.212 11.034 1.00 79.44 95 ASN A C 1
ATOM 762 O O . ASN A 1 95 ? -8.555 12.425 11.807 1.00 79.44 95 ASN A O 1
ATOM 766 N N . PHE A 1 96 ? -9.484 11.178 10.186 1.00 84.19 96 PHE A N 1
ATOM 767 C CA . PHE A 1 96 ? -8.415 10.175 10.089 1.00 84.19 96 PHE A CA 1
ATOM 768 C C . PHE A 1 96 ? -7.000 10.779 10.009 1.00 84.19 96 PHE A C 1
ATOM 770 O O . PHE A 1 96 ? -6.072 10.269 10.635 1.00 84.19 96 PHE A O 1
ATOM 777 N N . ASN A 1 97 ? -6.832 11.923 9.335 1.00 83.69 97 ASN A N 1
ATOM 778 C CA . ASN A 1 97 ? -5.547 12.621 9.214 1.00 83.69 97 ASN A CA 1
ATOM 779 C C . ASN A 1 97 ? -4.902 12.988 10.569 1.00 83.69 97 ASN A C 1
ATOM 781 O O . ASN A 1 97 ? -3.677 13.068 10.681 1.00 83.69 97 ASN A O 1
ATOM 785 N N . ASN A 1 98 ? -5.703 13.192 11.618 1.00 82.62 98 ASN A N 1
ATOM 786 C CA . ASN A 1 98 ? -5.192 13.500 12.954 1.00 82.62 98 ASN A CA 1
ATOM 787 C C . ASN A 1 98 ? -4.571 12.290 13.657 1.00 82.62 98 ASN A C 1
ATOM 789 O O . ASN A 1 98 ? -3.717 12.476 14.532 1.00 82.62 98 ASN A O 1
ATOM 793 N N . LEU A 1 99 ? -4.961 11.079 13.257 1.00 85.00 99 LEU A N 1
ATOM 794 C CA . LEU A 1 99 ? -4.475 9.820 13.818 1.00 85.00 99 LEU A CA 1
ATOM 795 C C . LEU A 1 99 ? -3.141 9.386 13.216 1.00 85.00 99 LEU A C 1
ATOM 797 O O . LEU A 1 99 ? -2.458 8.549 13.797 1.00 85.00 99 LEU A O 1
ATOM 801 N N . LEU A 1 100 ? -2.760 9.945 12.071 1.00 86.25 100 LEU A N 1
ATOM 802 C CA . LEU A 1 100 ? -1.582 9.526 11.325 1.00 86.25 100 LEU A CA 1
ATOM 803 C C . LEU A 1 100 ? -0.294 10.062 11.942 1.00 86.25 100 LEU A C 1
ATOM 805 O O . LEU A 1 100 ? -0.181 11.250 12.255 1.00 86.25 100 LEU A O 1
ATOM 809 N N . PHE A 1 101 ? 0.700 9.192 12.081 1.00 84.06 101 PHE A N 1
ATOM 810 C CA . PHE A 1 101 ? 2.055 9.593 12.421 1.00 84.06 101 PHE A CA 1
ATOM 811 C C . PHE A 1 101 ? 2.633 10.468 11.300 1.00 84.06 101 PHE A C 1
ATOM 813 O O . PHE A 1 101 ? 2.469 10.167 10.120 1.00 84.06 101 PHE A O 1
ATOM 820 N N . LYS A 1 102 ? 3.301 11.565 11.670 1.00 82.69 102 LYS A N 1
ATOM 821 C CA . LYS A 1 102 ? 3.919 12.508 10.727 1.00 82.69 102 LYS A CA 1
ATOM 822 C C . LYS A 1 102 ? 5.425 12.546 10.967 1.00 82.69 102 LYS A C 1
ATOM 824 O O . LYS A 1 102 ? 5.870 12.722 12.102 1.00 82.69 102 LYS A O 1
ATOM 829 N N . TRP A 1 103 ? 6.201 12.358 9.905 1.00 70.25 103 TRP A N 1
ATOM 830 C CA . TRP A 1 103 ? 7.656 12.217 9.972 1.00 70.25 103 TRP A CA 1
ATOM 831 C C . TRP A 1 103 ? 8.380 13.561 10.105 1.00 70.25 103 TRP A C 1
ATOM 833 O O . TRP A 1 103 ? 8.763 14.181 9.116 1.00 70.25 103 TRP A O 1
ATOM 843 N N . GLY A 1 104 ? 8.615 13.999 11.341 1.00 66.56 104 GLY A N 1
ATOM 844 C CA . GLY A 1 104 ? 9.311 15.253 11.645 1.00 66.56 104 GLY A CA 1
ATOM 845 C C . GLY A 1 104 ? 8.353 16.387 12.010 1.00 66.56 104 GLY A C 1
ATOM 846 O O . GLY A 1 104 ? 7.190 16.390 11.602 1.00 66.56 104 GLY A O 1
ATOM 847 N N . LYS A 1 105 ? 8.862 17.340 12.803 1.00 53.09 105 LYS A N 1
ATOM 848 C CA . LYS A 1 105 ? 8.086 18.345 13.557 1.00 53.09 105 LYS A CA 1
ATOM 849 C C . LYS A 1 105 ? 7.172 19.223 12.686 1.00 53.09 105 LYS A C 1
ATOM 851 O O . LYS A 1 105 ? 6.070 19.534 13.120 1.00 53.09 105 LYS A O 1
ATOM 85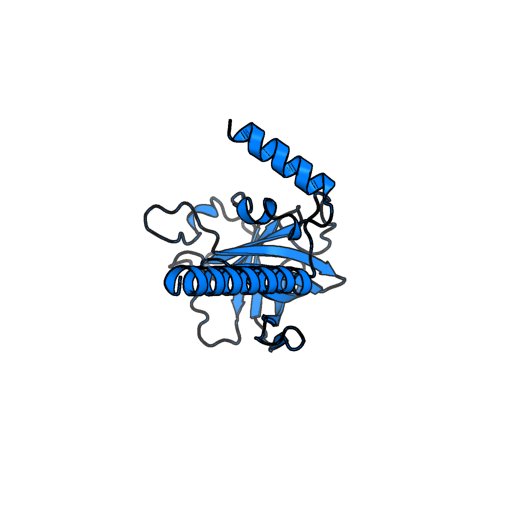6 N N . ASP A 1 106 ? 7.587 19.502 11.448 1.00 54.25 106 ASP A N 1
ATOM 857 C CA . ASP A 1 106 ? 6.871 20.364 10.489 1.00 54.25 106 ASP A CA 1
ATOM 858 C C . ASP A 1 106 ? 6.404 19.612 9.231 1.00 54.25 106 ASP A C 1
ATOM 860 O O . ASP A 1 106 ? 6.038 20.205 8.215 1.00 54.25 106 ASP A O 1
ATOM 864 N N . SER A 1 107 ? 6.451 18.279 9.253 1.00 58.19 107 SER A N 1
ATOM 865 C CA . SER A 1 107 ? 6.067 17.494 8.087 1.00 58.19 107 SER A CA 1
ATOM 866 C C . SER A 1 107 ? 4.546 17.367 7.983 1.00 58.19 107 SER A C 1
ATOM 868 O O . SER A 1 107 ? 3.857 16.899 8.888 1.00 58.19 107 SER A O 1
ATOM 870 N N . CYS A 1 108 ? 4.003 17.706 6.816 1.00 59.84 108 CYS A N 1
ATOM 871 C CA . CYS A 1 108 ? 2.657 17.279 6.422 1.00 59.84 108 CYS A CA 1
ATOM 872 C C . CYS A 1 108 ? 2.645 15.839 5.876 1.00 59.84 108 CYS A C 1
ATOM 874 O O . CYS A 1 108 ? 1.593 15.339 5.483 1.00 59.84 108 CYS A O 1
ATOM 876 N N . LYS A 1 109 ? 3.809 15.176 5.830 1.00 70.44 109 LYS A N 1
ATOM 877 C CA . LYS A 1 109 ? 3.985 13.856 5.226 1.00 70.44 109 LYS A CA 1
ATOM 878 C C . LYS A 1 109 ? 3.670 12.767 6.239 1.00 70.44 109 LYS A C 1
ATOM 880 O O . LYS A 1 109 ? 4.475 12.446 7.110 1.00 70.44 109 LYS A O 1
ATOM 885 N N . TRP A 1 110 ? 2.465 12.233 6.106 1.00 75.62 110 TRP A N 1
ATOM 886 C CA . TRP A 1 110 ? 1.997 11.074 6.854 1.00 75.62 110 TRP A CA 1
ATOM 887 C C . TRP A 1 110 ? 2.387 9.757 6.175 1.00 75.62 110 TRP A C 1
ATOM 889 O O . TRP A 1 110 ? 2.446 8.710 6.803 1.00 75.62 110 TRP A O 1
ATOM 899 N N . GLU A 1 111 ? 2.651 9.800 4.879 1.00 78.38 111 GLU A N 1
ATOM 900 C CA . GLU A 1 111 ? 2.896 8.636 4.039 1.00 78.38 111 GLU A CA 1
ATOM 901 C C . GLU A 1 111 ? 4.327 8.159 4.237 1.00 78.38 111 GLU A C 1
ATOM 903 O O . GLU A 1 111 ? 5.258 8.963 4.154 1.00 78.38 111 GLU A O 1
ATOM 908 N N . ASN A 1 112 ? 4.502 6.864 4.503 1.00 73.00 112 ASN A N 1
ATOM 909 C CA . ASN A 1 112 ? 5.833 6.271 4.541 1.00 73.00 112 ASN A CA 1
ATOM 910 C C . ASN A 1 112 ? 6.184 5.719 3.158 1.00 73.00 112 ASN A C 1
ATOM 912 O O . ASN A 1 112 ? 7.157 6.140 2.537 1.00 73.00 112 ASN A O 1
ATOM 916 N N . ASN A 1 113 ? 5.323 4.836 2.638 1.00 79.12 113 ASN A N 1
ATOM 917 C CA . ASN A 1 113 ? 5.602 4.110 1.405 1.00 79.12 113 ASN A CA 1
ATOM 918 C C . ASN A 1 113 ? 4.413 4.232 0.461 1.00 79.12 113 ASN A C 1
ATOM 920 O O . ASN A 1 113 ? 3.261 4.045 0.858 1.00 79.12 113 ASN A O 1
ATOM 924 N N . HIS A 1 114 ? 4.717 4.482 -0.806 1.00 87.69 114 HIS A N 1
ATOM 925 C CA . HIS A 1 114 ? 3.737 4.574 -1.878 1.00 87.69 114 HIS A CA 1
ATOM 926 C C . HIS A 1 114 ? 3.798 3.322 -2.740 1.00 87.69 114 HIS A C 1
ATOM 928 O O . HIS A 1 114 ? 4.862 2.727 -2.910 1.00 87.69 114 HIS A O 1
ATOM 934 N N . GLY A 1 115 ? 2.674 2.926 -3.318 1.00 90.62 115 GLY A N 1
ATOM 935 C CA . GLY A 1 115 ? 2.606 1.711 -4.108 1.00 90.62 115 GLY A CA 1
ATOM 936 C C . GLY A 1 115 ? 1.482 1.693 -5.122 1.00 90.62 115 GLY A C 1
ATOM 937 O O . GLY A 1 115 ? 0.674 2.618 -5.229 1.00 90.62 115 GLY A O 1
ATOM 938 N N . LEU A 1 116 ? 1.461 0.598 -5.866 1.00 92.44 116 LEU A N 1
ATOM 939 C CA . LEU A 1 116 ? 0.356 0.193 -6.715 1.00 92.44 116 LEU A CA 1
ATOM 940 C C . LEU A 1 116 ? -0.194 -1.124 -6.202 1.00 92.44 116 LEU A C 1
ATOM 942 O O . LEU A 1 116 ? 0.553 -1.938 -5.659 1.00 92.44 116 LEU A O 1
ATOM 946 N N . TYR A 1 117 ? -1.478 -1.353 -6.425 1.00 92.88 117 TYR A N 1
ATOM 947 C CA . TYR A 1 117 ? -2.086 -2.638 -6.147 1.00 92.88 117 TYR A CA 1
ATOM 948 C C . TYR A 1 117 ? -3.006 -3.085 -7.275 1.00 92.88 117 TYR A C 1
ATOM 950 O O . TYR A 1 117 ? -3.446 -2.304 -8.120 1.00 92.88 117 TYR A O 1
ATOM 958 N N . GLN A 1 118 ? -3.273 -4.381 -7.281 1.00 91.31 118 GLN A N 1
ATOM 959 C CA . GLN A 1 118 ? -4.258 -5.026 -8.134 1.00 91.31 118 GLN A CA 1
ATOM 960 C C . GLN A 1 118 ? -4.815 -6.236 -7.383 1.00 91.31 118 GLN A C 1
ATOM 962 O O . GLN A 1 118 ? -4.082 -6.904 -6.651 1.00 91.31 118 GLN A O 1
ATOM 967 N N . VAL A 1 119 ? -6.086 -6.544 -7.601 1.00 89.38 119 VAL A N 1
ATOM 968 C CA . VAL A 1 119 ? -6.686 -7.794 -7.133 1.00 89.38 119 VAL A CA 1
ATOM 969 C C . VAL A 1 119 ? -6.643 -8.793 -8.288 1.00 89.38 119 VAL A C 1
ATOM 971 O O . VAL A 1 119 ? -6.996 -8.461 -9.419 1.00 89.38 119 VAL A O 1
ATOM 974 N N . ARG A 1 120 ? -6.142 -10.000 -8.029 1.00 87.50 120 ARG A N 1
ATOM 975 C CA . ARG A 1 120 ? -6.117 -11.128 -8.967 1.00 87.50 120 ARG A CA 1
ATOM 976 C C . ARG A 1 120 ? -6.802 -12.306 -8.285 1.00 87.50 120 ARG A C 1
ATOM 978 O O . ARG A 1 120 ? -6.205 -12.915 -7.404 1.00 87.50 120 ARG A O 1
ATOM 985 N N . HIS A 1 121 ? -8.023 -12.626 -8.708 1.00 85.06 121 HIS A N 1
ATOM 986 C CA . HIS A 1 121 ? -8.891 -13.596 -8.028 1.00 85.06 121 HIS A CA 1
ATOM 987 C C . HIS A 1 121 ? -9.148 -13.189 -6.565 1.00 85.06 121 HIS A C 1
ATOM 989 O O . HIS A 1 121 ? -9.743 -12.144 -6.326 1.00 85.06 121 HIS A O 1
ATOM 995 N N . ASP A 1 122 ? -8.682 -13.981 -5.605 1.00 87.38 122 ASP A N 1
ATOM 996 C CA . ASP A 1 122 ? -8.769 -13.764 -4.156 1.00 87.38 122 ASP A CA 1
ATOM 997 C C . ASP A 1 122 ? -7.514 -13.096 -3.567 1.00 87.38 122 ASP A C 1
ATOM 999 O O . ASP A 1 122 ? -7.436 -12.838 -2.365 1.00 87.38 122 ASP A O 1
ATOM 1003 N N . THR A 1 123 ? -6.515 -12.816 -4.406 1.00 92.38 123 THR A N 1
ATOM 1004 C CA . THR A 1 123 ? -5.217 -12.318 -3.967 1.00 92.38 123 THR A CA 1
ATOM 1005 C C . THR A 1 123 ? -5.070 -10.838 -4.290 1.00 92.38 123 THR A C 1
ATOM 1007 O O . THR A 1 123 ? -5.077 -10.418 -5.450 1.00 92.38 123 THR A O 1
ATOM 1010 N N . LEU A 1 124 ? -4.859 -10.030 -3.257 1.00 94.19 124 LEU A N 1
ATOM 1011 C CA . LEU A 1 124 ? -4.441 -8.643 -3.384 1.00 94.19 124 LEU A CA 1
ATOM 1012 C C . LEU A 1 124 ? -2.912 -8.590 -3.509 1.00 94.19 124 LEU A C 1
ATOM 1014 O O . LEU A 1 124 ? -2.179 -8.897 -2.568 1.00 94.19 124 LEU A O 1
ATOM 1018 N N . CYS A 1 125 ? -2.428 -8.171 -4.675 1.00 94.12 125 CYS A N 1
ATOM 1019 C CA . CYS A 1 125 ? -1.009 -7.971 -4.952 1.00 94.12 125 CYS A CA 1
ATOM 1020 C C . CYS A 1 125 ? -0.668 -6.488 -4.834 1.00 94.12 125 CYS A C 1
ATOM 1022 O O . CYS A 1 125 ? -1.270 -5.661 -5.520 1.00 94.12 125 CYS A O 1
ATOM 1024 N N . VAL A 1 126 ? 0.327 -6.157 -4.017 1.00 93.62 126 VAL A N 1
ATOM 1025 C CA . VAL A 1 126 ? 0.778 -4.783 -3.785 1.00 93.62 126 VAL A CA 1
ATOM 1026 C C . VAL A 1 126 ? 2.259 -4.664 -4.100 1.00 93.62 126 VAL A C 1
ATOM 1028 O O . VAL A 1 126 ? 3.059 -5.434 -3.583 1.00 93.62 126 VAL A O 1
ATOM 1031 N N . THR A 1 127 ? 2.635 -3.648 -4.867 1.00 92.19 127 THR A N 1
ATOM 1032 C CA . THR A 1 127 ? 4.027 -3.293 -5.155 1.00 92.19 127 THR A CA 1
ATOM 1033 C C . THR A 1 127 ? 4.315 -1.940 -4.519 1.00 92.19 127 THR A C 1
ATOM 1035 O O . THR A 1 127 ? 3.766 -0.922 -4.942 1.00 92.19 127 THR A O 1
ATOM 1038 N N . ARG A 1 128 ? 5.158 -1.922 -3.482 1.00 89.62 128 ARG A N 1
ATOM 1039 C CA . ARG A 1 128 ? 5.591 -0.706 -2.780 1.00 89.62 128 ARG A CA 1
ATOM 1040 C C . ARG A 1 128 ? 6.928 -0.221 -3.316 1.00 89.62 128 ARG A C 1
ATOM 1042 O O . ARG A 1 128 ? 7.811 -1.022 -3.604 1.00 89.62 128 ARG A O 1
ATOM 1049 N N . TYR A 1 129 ? 7.069 1.095 -3.387 1.00 86.44 129 TYR A N 1
ATOM 1050 C CA . TYR A 1 129 ? 8.264 1.803 -3.817 1.00 86.44 129 TYR A CA 1
ATOM 1051 C C . TYR A 1 129 ? 8.795 2.623 -2.646 1.00 86.44 129 TYR A C 1
ATOM 1053 O O . TYR A 1 129 ? 8.280 3.699 -2.339 1.00 86.44 129 TYR A O 1
ATOM 1061 N N . ASP A 1 130 ? 9.835 2.109 -2.004 1.00 78.19 130 ASP A N 1
ATOM 1062 C CA . ASP A 1 130 ? 10.477 2.733 -0.858 1.00 78.19 130 ASP A CA 1
ATOM 1063 C C . ASP A 1 130 ? 11.665 3.569 -1.312 1.00 78.19 130 ASP A C 1
ATOM 1065 O O . ASP A 1 130 ? 12.612 3.053 -1.902 1.00 78.19 130 ASP A O 1
ATOM 1069 N N . ARG A 1 131 ? 11.638 4.883 -1.103 1.00 70.69 131 ARG A N 1
ATOM 1070 C CA . ARG A 1 131 ? 12.712 5.740 -1.615 1.00 70.69 131 ARG A CA 1
ATOM 1071 C C . ARG A 1 131 ? 13.903 5.748 -0.658 1.00 70.69 131 ARG A C 1
ATOM 1073 O O . ARG A 1 131 ? 13.854 6.402 0.377 1.00 70.69 131 ARG A O 1
ATOM 1080 N N . TYR A 1 132 ? 15.018 5.162 -1.084 1.00 65.31 132 TYR A N 1
ATOM 1081 C CA . TYR A 1 132 ? 16.306 5.265 -0.401 1.00 65.31 132 TYR A CA 1
ATOM 1082 C C . TYR A 1 132 ? 17.233 6.206 -1.165 1.00 65.31 132 TYR A C 1
ATOM 1084 O O . TYR A 1 132 ? 17.756 5.860 -2.222 1.00 65.31 132 TYR A O 1
ATOM 1092 N N . TYR A 1 133 ? 17.431 7.415 -0.630 1.00 66.50 133 TYR A N 1
ATOM 1093 C CA . TYR A 1 133 ? 18.258 8.476 -1.217 1.00 66.50 133 TYR A CA 1
ATOM 1094 C C . TYR A 1 133 ? 17.969 8.712 -2.722 1.00 66.50 133 TYR A C 1
ATOM 1096 O O . TYR A 1 133 ? 17.043 9.459 -3.081 1.00 66.50 133 TYR A O 1
ATOM 1104 N N . TRP A 1 134 ? 18.751 8.076 -3.601 1.00 62.22 134 TRP A N 1
ATOM 1105 C CA . TRP A 1 134 ? 18.701 8.198 -5.061 1.00 62.22 134 TRP A CA 1
ATOM 1106 C C . TRP A 1 134 ? 18.008 7.037 -5.799 1.00 62.22 134 TRP A C 1
ATOM 1108 O O . TRP A 1 134 ? 17.737 7.194 -6.991 1.00 62.22 134 TRP A O 1
ATOM 1118 N N . TYR A 1 135 ? 17.656 5.929 -5.137 1.00 65.56 135 TYR A N 1
ATOM 1119 C CA . TYR A 1 135 ? 16.966 4.784 -5.753 1.00 65.56 135 TYR A CA 1
ATOM 1120 C C . TYR A 1 135 ? 15.669 4.406 -5.010 1.00 65.56 135 TYR A C 1
ATOM 1122 O O . TYR A 1 135 ? 15.370 4.934 -3.939 1.00 65.56 135 TYR A O 1
ATOM 1130 N N . TYR A 1 136 ? 14.848 3.542 -5.618 1.00 72.19 136 TYR A N 1
ATOM 1131 C CA . TYR A 1 136 ? 13.622 3.014 -5.007 1.00 72.19 136 TYR A CA 1
ATOM 1132 C C . TYR A 1 136 ? 13.804 1.538 -4.679 1.00 72.19 136 TYR A C 1
ATOM 1134 O O . TYR A 1 136 ? 14.004 0.755 -5.583 1.00 72.19 136 TYR A O 1
ATOM 1142 N N . ASN A 1 137 ? 13.698 1.114 -3.433 1.00 79.38 137 ASN A N 1
ATOM 1143 C CA . ASN A 1 137 ? 13.521 -0.296 -3.135 1.00 79.38 137 ASN A CA 1
ATOM 1144 C C . ASN A 1 137 ? 12.104 -0.724 -3.557 1.00 79.38 137 ASN A C 1
ATOM 1146 O O . ASN A 1 137 ? 11.145 0.002 -3.292 1.00 79.38 137 ASN A O 1
ATOM 1150 N N . ILE A 1 138 ? 11.960 -1.859 -4.241 1.00 85.81 138 ILE A N 1
ATOM 1151 C CA . ILE A 1 138 ? 10.654 -2.364 -4.674 1.00 85.81 138 ILE A CA 1
ATOM 1152 C C . ILE A 1 138 ? 10.332 -3.608 -3.867 1.00 85.81 138 ILE A C 1
ATOM 1154 O O . ILE A 1 138 ? 11.007 -4.618 -4.008 1.00 85.81 138 ILE A O 1
ATOM 1158 N N . ILE A 1 139 ? 9.281 -3.549 -3.059 1.00 88.38 139 ILE A N 1
ATOM 1159 C CA . ILE A 1 139 ? 8.852 -4.671 -2.221 1.00 88.38 139 ILE A CA 1
ATOM 1160 C C . ILE A 1 139 ? 7.458 -5.086 -2.663 1.00 88.38 139 ILE A C 1
ATOM 1162 O O . ILE A 1 139 ? 6.569 -4.235 -2.767 1.00 88.38 139 ILE A O 1
ATOM 1166 N N . LYS A 1 140 ? 7.249 -6.379 -2.905 1.00 92.12 140 LYS A N 1
ATOM 1167 C CA . LYS A 1 140 ? 5.927 -6.911 -3.235 1.00 92.12 140 LYS A CA 1
ATOM 1168 C C . LYS A 1 140 ? 5.318 -7.588 -2.021 1.00 92.12 140 LYS A C 1
ATOM 1170 O O . LYS A 1 140 ? 5.995 -8.306 -1.296 1.00 92.12 140 LYS A O 1
ATOM 1175 N N . TYR A 1 141 ? 4.030 -7.378 -1.835 1.00 93.69 141 TYR A N 1
ATOM 1176 C CA . TYR A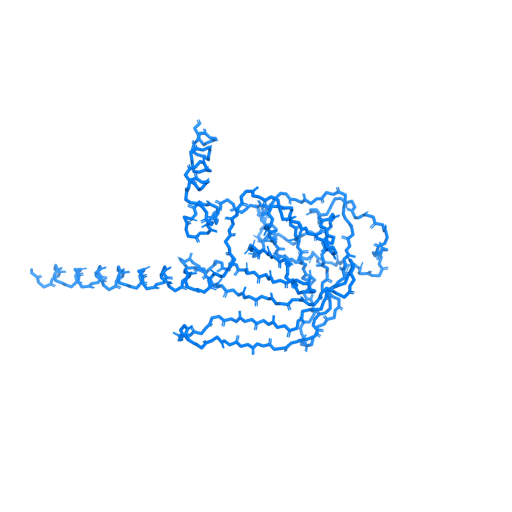 1 141 ? 3.230 -7.982 -0.783 1.00 93.69 141 TYR A CA 1
ATOM 1177 C C . TYR A 1 141 ? 2.070 -8.714 -1.442 1.00 93.69 141 TYR A C 1
ATOM 1179 O O . TYR A 1 141 ? 1.454 -8.191 -2.376 1.00 93.69 141 TYR A O 1
ATOM 1187 N N . LYS A 1 142 ? 1.758 -9.910 -0.950 1.00 95.56 142 LYS A N 1
ATOM 1188 C CA . LYS A 1 142 ? 0.574 -10.660 -1.364 1.00 95.56 142 LYS A CA 1
ATOM 1189 C C . LYS A 1 142 ? -0.304 -10.916 -0.157 1.00 95.56 142 LYS A C 1
ATOM 1191 O O . LYS A 1 142 ? 0.148 -11.484 0.838 1.00 95.56 142 LYS A O 1
ATOM 1196 N N . PHE A 1 143 ? -1.556 -10.505 -0.277 1.00 95.75 143 PHE A N 1
ATOM 1197 C CA . PHE A 1 143 ? -2.575 -10.717 0.731 1.00 95.75 143 PHE A CA 1
ATOM 1198 C C . PHE A 1 143 ? -3.657 -11.634 0.178 1.00 95.75 143 PHE A C 1
ATOM 1200 O O . PHE A 1 143 ? -4.047 -11.483 -0.978 1.00 95.75 143 PHE A O 1
ATOM 1207 N N . ILE A 1 144 ? -4.174 -12.533 1.006 1.00 95.19 144 ILE A N 1
ATOM 1208 C CA . ILE A 1 144 ? -5.454 -13.196 0.754 1.00 95.19 144 ILE A CA 1
ATOM 1209 C C . ILE A 1 144 ? -6.555 -12.257 1.246 1.00 95.19 144 ILE A C 1
ATOM 1211 O O . ILE A 1 144 ? -6.488 -11.754 2.373 1.00 95.19 144 ILE A O 1
ATOM 1215 N N . VAL A 1 145 ? -7.558 -12.018 0.405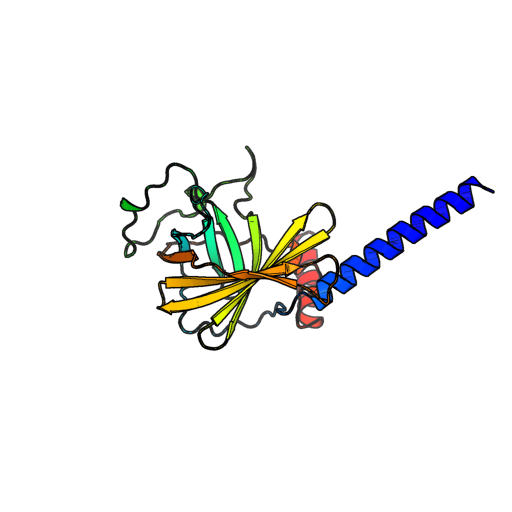 1.00 93.25 145 VAL A N 1
ATOM 1216 C CA . VAL A 1 145 ? -8.787 -11.318 0.787 1.00 93.25 145 VAL A CA 1
ATOM 1217 C C . VAL A 1 145 ? -9.717 -12.341 1.435 1.00 93.25 145 VAL A C 1
ATOM 1219 O O . VAL A 1 145 ? -10.374 -13.110 0.741 1.00 93.25 145 VAL A O 1
ATOM 1222 N N . ILE A 1 146 ? -9.737 -12.385 2.770 1.00 91.56 146 ILE A N 1
ATOM 1223 C CA . ILE A 1 146 ? -10.583 -13.331 3.517 1.00 91.56 146 ILE A CA 1
ATOM 1224 C C . ILE A 1 146 ? -12.052 -12.926 3.377 1.00 91.56 146 ILE A C 1
ATOM 1226 O O . ILE A 1 146 ? -12.915 -13.747 3.081 1.00 91.56 146 ILE A O 1
ATOM 1230 N N . ASP A 1 147 ? -12.318 -11.642 3.603 1.00 89.44 147 ASP A N 1
ATOM 1231 C CA . ASP A 1 147 ? -13.612 -11.002 3.414 1.00 89.44 147 ASP A CA 1
ATOM 1232 C C . ASP A 1 147 ? -13.400 -9.500 3.155 1.00 89.44 147 ASP A C 1
ATOM 1234 O O . ASP A 1 147 ? -12.273 -8.999 3.190 1.00 89.44 147 ASP A O 1
ATOM 1238 N N . SER A 1 148 ? -14.482 -8.753 2.924 1.00 86.44 148 SER A N 1
ATOM 1239 C CA . SER A 1 148 ? -14.413 -7.318 2.615 1.00 86.44 148 SER A CA 1
ATOM 1240 C C . SER A 1 148 ? -13.740 -6.460 3.697 1.00 86.44 148 SER A C 1
ATOM 1242 O O . SER A 1 148 ? -13.400 -5.309 3.437 1.00 86.44 148 SER A O 1
ATOM 1244 N N . ASN A 1 149 ? -13.604 -6.975 4.920 1.00 90.88 149 ASN A N 1
ATOM 1245 C CA . ASN A 1 149 ? -13.026 -6.288 6.067 1.00 90.88 149 ASN A CA 1
ATOM 1246 C C . ASN A 1 149 ? -11.720 -6.924 6.568 1.00 90.88 149 ASN A C 1
ATOM 1248 O O . ASN A 1 149 ? -11.157 -6.416 7.539 1.00 90.88 149 ASN A O 1
ATOM 1252 N N . LYS A 1 150 ? -11.231 -8.015 5.969 1.00 92.75 150 LYS A N 1
ATOM 1253 C CA . LYS A 1 150 ? -10.059 -8.741 6.476 1.00 92.75 150 LYS A CA 1
ATOM 1254 C C . LYS A 1 150 ? -9.099 -9.151 5.374 1.00 92.75 150 LYS A C 1
ATOM 1256 O O . LYS A 1 150 ? -9.482 -9.791 4.396 1.00 92.75 150 LYS A O 1
ATOM 1261 N N . LEU A 1 151 ? -7.824 -8.851 5.603 1.00 95.38 151 LEU A N 1
ATOM 1262 C CA . LEU A 1 151 ? -6.718 -9.279 4.755 1.00 95.38 151 LEU A CA 1
ATOM 1263 C C . LEU A 1 151 ? -5.717 -10.086 5.575 1.00 95.38 151 LEU A C 1
ATOM 1265 O O . LEU A 1 151 ? -5.398 -9.720 6.706 1.00 95.38 151 LEU A O 1
ATOM 1269 N N . LEU A 1 152 ? -5.172 -11.133 4.966 1.00 95.69 152 LEU A N 1
ATOM 1270 C CA . LEU A 1 152 ? -4.055 -11.896 5.511 1.00 95.69 152 LEU A CA 1
ATOM 1271 C C . LEU A 1 152 ? -2.841 -11.709 4.613 1.00 95.69 152 LEU A C 1
ATOM 1273 O O . LEU A 1 152 ? -2.829 -12.199 3.486 1.00 95.69 152 LEU A O 1
ATOM 1277 N N . LEU A 1 153 ? -1.822 -11.008 5.100 1.00 95.50 153 LEU A N 1
ATOM 1278 C CA . LEU A 1 153 ? -0.527 -10.951 4.434 1.00 95.50 153 LEU A CA 1
ATOM 1279 C C . LEU A 1 153 ? 0.168 -12.294 4.630 1.00 95.50 153 LEU A C 1
ATOM 1281 O O . LEU A 1 153 ? 0.460 -12.668 5.764 1.00 95.50 153 LEU A O 1
ATOM 1285 N N . PHE A 1 154 ? 0.437 -12.984 3.523 1.00 95.38 154 PHE A N 1
ATOM 1286 C CA . PHE A 1 154 ? 1.055 -14.310 3.554 1.00 95.38 154 PHE A CA 1
ATOM 1287 C C . PHE A 1 154 ? 2.434 -14.362 2.895 1.00 95.38 154 PHE A C 1
ATOM 1289 O O . PHE A 1 154 ? 3.172 -15.329 3.070 1.00 95.38 154 PHE A O 1
ATOM 1296 N N . SER A 1 155 ? 2.792 -13.346 2.103 1.00 95.00 155 SER A N 1
ATOM 1297 C CA . SER A 1 155 ? 4.066 -13.320 1.389 1.00 95.00 155 SER A CA 1
ATOM 1298 C C . SER A 1 155 ? 4.576 -11.899 1.177 1.00 95.00 155 SER A C 1
ATOM 1300 O O . SER A 1 155 ? 3.842 -11.019 0.717 1.00 95.00 155 SER A O 1
ATOM 1302 N N . ILE A 1 156 ? 5.859 -11.704 1.479 1.00 92.94 156 ILE A N 1
ATOM 1303 C CA . ILE A 1 156 ? 6.625 -10.492 1.201 1.00 92.94 156 ILE A CA 1
ATOM 1304 C C . ILE A 1 156 ? 7.815 -10.891 0.332 1.00 92.94 156 ILE A C 1
ATOM 1306 O O . ILE A 1 156 ? 8.622 -11.732 0.719 1.00 92.94 156 ILE A O 1
ATOM 1310 N N . GLU A 1 157 ? 7.934 -10.285 -0.840 1.00 91.44 157 GLU A N 1
ATOM 1311 C CA . GLU A 1 157 ? 9.030 -10.507 -1.776 1.00 91.44 157 GLU A CA 1
ATOM 1312 C C . GLU A 1 157 ? 9.875 -9.234 -1.849 1.00 91.44 157 GLU A C 1
ATOM 1314 O O . GLU A 1 157 ? 9.394 -8.168 -2.249 1.00 91.44 157 GLU A O 1
ATOM 1319 N N . THR A 1 158 ? 11.140 -9.342 -1.452 1.00 86.75 158 THR A N 1
ATOM 1320 C CA . THR A 1 158 ? 12.102 -8.243 -1.515 1.00 86.75 158 THR A CA 1
ATOM 1321 C C . THR A 1 158 ? 13.127 -8.502 -2.618 1.00 86.75 158 THR A C 1
ATOM 1323 O O . THR A 1 158 ? 13.456 -9.659 -2.914 1.00 86.75 158 THR A O 1
ATOM 1326 N N . PRO A 1 159 ? 13.691 -7.441 -3.208 1.00 77.81 159 PRO A N 1
ATOM 1327 C CA . PRO A 1 159 ? 14.736 -7.595 -4.200 1.00 77.81 159 PRO A CA 1
ATOM 1328 C C . PRO A 1 159 ? 15.988 -8.208 -3.550 1.00 77.81 159 PRO A C 1
ATOM 1330 O O . PRO A 1 159 ? 16.303 -7.881 -2.405 1.00 77.81 159 PRO A O 1
ATOM 1333 N N . SER A 1 160 ? 16.720 -9.075 -4.261 1.00 71.00 160 SER A N 1
ATOM 1334 C CA . SER A 1 160 ? 18.107 -9.408 -3.891 1.00 71.00 160 SER A CA 1
ATOM 1335 C C . SER A 1 160 ? 19.104 -8.769 -4.854 1.00 71.00 160 SER A C 1
ATOM 1337 O O . SER A 1 160 ? 18.743 -8.294 -5.937 1.00 71.00 160 SER A O 1
ATOM 1339 N N . LEU A 1 161 ? 20.380 -8.794 -4.460 1.00 62.62 161 LEU A N 1
ATOM 1340 C CA . LEU A 1 161 ? 21.509 -8.340 -5.275 1.00 62.62 161 LEU A CA 1
ATOM 1341 C C . LEU A 1 161 ? 21.555 -9.022 -6.653 1.00 62.62 161 LEU A C 1
ATOM 1343 O O . LEU A 1 161 ? 22.059 -8.435 -7.607 1.00 62.62 161 LEU A O 1
ATOM 1347 N N . ASN A 1 162 ? 21.004 -10.234 -6.780 1.00 64.00 162 ASN A N 1
ATOM 1348 C CA . ASN A 1 162 ? 20.786 -10.881 -8.067 1.00 64.00 162 ASN A CA 1
ATOM 1349 C C . ASN A 1 162 ? 19.302 -10.757 -8.471 1.00 64.00 162 ASN A C 1
ATOM 1351 O O . ASN A 1 162 ? 18.458 -11.362 -7.812 1.00 64.00 162 ASN A O 1
ATOM 1355 N N . PRO A 1 163 ? 18.958 -10.065 -9.576 1.00 57.31 163 PRO A N 1
ATOM 1356 C CA . PRO A 1 163 ? 17.569 -9.889 -10.019 1.00 57.31 163 PRO A CA 1
ATOM 1357 C C . PRO A 1 163 ? 16.831 -11.195 -10.335 1.00 57.31 163 PRO A C 1
ATOM 1359 O O . PRO A 1 163 ? 15.606 -11.193 -10.394 1.00 57.31 163 PRO A O 1
ATOM 1362 N N . LYS A 1 164 ? 17.549 -12.305 -10.554 1.00 62.66 164 LYS A N 1
ATOM 1363 C CA . LYS A 1 164 ? 16.937 -13.627 -10.764 1.00 62.66 164 LYS A CA 1
ATOM 1364 C C . LYS A 1 164 ? 16.496 -14.304 -9.464 1.00 62.66 164 LYS A C 1
ATOM 1366 O O . LYS A 1 164 ? 15.741 -15.266 -9.521 1.00 62.66 164 LYS A O 1
ATOM 1371 N N . ASN A 1 165 ? 16.950 -13.800 -8.319 1.00 68.31 165 ASN A N 1
ATOM 1372 C CA . ASN A 1 165 ? 16.696 -14.373 -7.007 1.00 68.31 165 ASN A CA 1
ATOM 1373 C C . ASN A 1 165 ? 16.033 -13.300 -6.143 1.00 68.31 165 ASN A C 1
ATOM 1375 O O . ASN A 1 165 ? 16.707 -12.389 -5.674 1.00 68.31 165 ASN A O 1
ATOM 1379 N N . ALA A 1 166 ? 14.723 -13.373 -5.940 1.00 80.81 166 ALA A N 1
ATOM 1380 C CA . ALA A 1 166 ? 14.057 -12.561 -4.928 1.00 80.81 166 ALA A CA 1
ATOM 1381 C C . ALA A 1 166 ? 14.089 -13.295 -3.580 1.00 80.81 166 ALA A C 1
ATOM 1383 O O . ALA A 1 166 ? 14.033 -14.527 -3.549 1.00 80.81 166 ALA A O 1
ATOM 1384 N N . HIS A 1 167 ? 14.166 -12.560 -2.472 1.00 86.06 167 HIS A N 1
ATOM 1385 C CA . HIS A 1 167 ? 13.950 -13.157 -1.155 1.00 86.06 167 HIS A CA 1
ATOM 1386 C C . HIS A 1 167 ? 12.457 -13.145 -0.855 1.00 86.06 167 HIS A C 1
ATOM 1388 O O . HIS A 1 167 ? 11.827 -12.091 -0.922 1.00 86.06 167 HIS A O 1
ATOM 1394 N N . ILE A 1 168 ? 11.902 -14.313 -0.539 1.00 90.75 168 ILE A N 1
ATOM 1395 C CA . ILE A 1 168 ? 10.492 -14.466 -0.182 1.00 90.75 168 ILE A CA 1
ATOM 1396 C C . ILE A 1 168 ? 10.414 -14.815 1.298 1.00 90.75 168 ILE A C 1
ATOM 1398 O O . ILE A 1 168 ? 10.980 -15.815 1.739 1.00 90.75 168 ILE A O 1
ATOM 1402 N N . PHE A 1 169 ? 9.688 -13.992 2.040 1.00 90.38 169 PHE A N 1
ATOM 1403 C CA . PHE A 1 169 ? 9.336 -14.213 3.432 1.00 90.38 169 PHE A CA 1
ATOM 1404 C C . PHE A 1 169 ? 7.858 -14.574 3.507 1.00 90.38 169 PHE A C 1
ATOM 1406 O O . PHE A 1 169 ? 7.030 -13.943 2.847 1.00 90.38 169 PHE A O 1
ATOM 1413 N N . TYR A 1 170 ? 7.538 -15.579 4.313 1.00 93.00 170 TYR A N 1
ATOM 1414 C CA . TYR A 1 170 ? 6.165 -15.962 4.619 1.00 93.00 170 TYR A CA 1
ATOM 1415 C C . TYR A 1 170 ? 5.823 -15.488 6.029 1.00 93.00 170 TYR A C 1
ATOM 1417 O O . TYR A 1 170 ? 6.666 -15.552 6.924 1.00 93.00 170 TYR A O 1
ATOM 1425 N N . CYS A 1 171 ? 4.606 -14.996 6.214 1.00 91.06 171 CYS A N 1
ATOM 1426 C CA . CYS A 1 171 ? 4.081 -14.554 7.503 1.00 91.06 171 CYS A CA 1
ATOM 1427 C C . CYS A 1 171 ? 2.569 -14.790 7.551 1.00 91.06 171 CYS A C 1
ATOM 1429 O O . CYS A 1 171 ? 1.984 -15.210 6.559 1.00 91.06 171 CYS A O 1
ATOM 1431 N N . ASN A 1 172 ? 1.946 -14.542 8.698 1.00 92.88 172 ASN A N 1
ATOM 1432 C CA . ASN A 1 172 ? 0.496 -14.574 8.866 1.00 92.88 172 ASN A CA 1
ATOM 1433 C C . ASN A 1 172 ? 0.015 -13.271 9.512 1.00 92.88 172 ASN A C 1
ATOM 1435 O O . ASN A 1 172 ? -0.604 -13.274 10.579 1.00 92.88 172 ASN A O 1
ATOM 1439 N N . ASP A 1 173 ? 0.335 -12.137 8.883 1.00 93.00 173 ASP A N 1
ATOM 1440 C CA . ASP A 1 173 ? -0.038 -10.838 9.437 1.00 93.00 173 ASP A CA 1
ATOM 1441 C C . ASP A 1 173 ? -1.491 -10.499 9.073 1.00 93.00 173 ASP A C 1
ATOM 1443 O O . ASP A 1 173 ? -1.856 -10.413 7.896 1.00 93.00 173 ASP A O 1
ATOM 1447 N N . GLU A 1 174 ? -2.326 -10.279 10.086 1.00 93.12 174 GLU A N 1
ATOM 1448 C CA . GLU A 1 174 ? -3.758 -10.032 9.917 1.00 93.12 174 GLU A CA 1
ATOM 1449 C C . GLU A 1 174 ? -4.066 -8.536 9.968 1.00 93.12 174 GLU A C 1
ATOM 1451 O O . GLU A 1 174 ? -3.752 -7.831 10.938 1.00 93.12 174 GLU A O 1
ATOM 1456 N N . TYR A 1 175 ? -4.751 -8.065 8.932 1.00 93.19 175 TYR A N 1
ATOM 1457 C CA . TYR A 1 175 ? -5.208 -6.694 8.808 1.00 93.19 175 TYR A CA 1
ATOM 1458 C C . TYR A 1 175 ? -6.727 -6.623 8.844 1.00 93.19 175 TYR A C 1
ATOM 1460 O O . TYR A 1 175 ? -7.412 -7.348 8.121 1.00 93.19 175 TYR A O 1
ATOM 1468 N N . VAL A 1 176 ? -7.245 -5.686 9.631 1.00 92.25 176 VAL A N 1
ATOM 1469 C CA . VAL A 1 176 ? -8.681 -5.440 9.767 1.00 92.25 176 VAL A CA 1
ATOM 1470 C C . VAL A 1 176 ? -9.026 -4.067 9.214 1.00 92.25 176 VAL A C 1
ATOM 1472 O O . VAL A 1 176 ? -8.345 -3.079 9.489 1.00 92.25 176 VAL A O 1
ATOM 1475 N N . PHE A 1 177 ? -10.090 -4.012 8.426 1.00 93.56 177 PHE A N 1
ATOM 1476 C CA . PHE A 1 177 ? -10.616 -2.788 7.855 1.00 93.56 177 PHE A CA 1
ATOM 1477 C C . PHE A 1 177 ? -11.309 -1.927 8.911 1.00 93.56 177 PHE A C 1
ATOM 1479 O O . PHE A 1 177 ? -12.121 -2.407 9.702 1.00 93.56 177 PHE A O 1
ATOM 1486 N N . ILE A 1 178 ? -11.024 -0.630 8.865 1.00 91.69 178 ILE A N 1
ATOM 1487 C CA . ILE A 1 178 ? -11.658 0.404 9.671 1.00 91.69 178 ILE A CA 1
ATOM 1488 C C . ILE A 1 178 ? -12.176 1.481 8.708 1.00 91.69 178 ILE A C 1
ATOM 1490 O O . ILE A 1 178 ? -11.374 2.088 7.985 1.00 91.69 178 ILE A O 1
ATOM 1494 N N . PRO A 1 179 ? -13.496 1.736 8.668 1.00 92.50 179 PRO A N 1
ATOM 1495 C CA . PRO A 1 179 ? -14.052 2.773 7.811 1.00 92.50 179 PRO A CA 1
ATOM 1496 C C . PRO A 1 179 ? -13.617 4.165 8.277 1.00 92.50 179 PRO A C 1
ATOM 1498 O O . PRO A 1 179 ? -13.472 4.420 9.472 1.00 92.50 179 PRO A O 1
ATOM 1501 N N . ALA A 1 180 ? -13.466 5.093 7.335 1.00 90.94 180 ALA A N 1
ATOM 1502 C CA . ALA A 1 180 ? -13.180 6.497 7.622 1.00 90.94 180 ALA A CA 1
ATOM 1503 C C . ALA A 1 180 ? -14.140 7.410 6.851 1.00 90.94 180 ALA A C 1
ATOM 1505 O O . ALA A 1 180 ? -14.663 7.032 5.799 1.00 90.94 180 ALA A O 1
ATOM 1506 N N . ASP A 1 181 ? -14.388 8.610 7.373 1.00 88.12 181 ASP A N 1
ATOM 1507 C CA . ASP A 1 181 ? -15.217 9.612 6.681 1.00 88.12 181 ASP A CA 1
ATOM 1508 C C . ASP A 1 181 ? -14.493 10.211 5.479 1.00 88.12 181 ASP A C 1
ATOM 1510 O O . ASP A 1 181 ? -15.082 10.475 4.433 1.00 88.12 181 ASP A O 1
ATOM 1514 N N . SER A 1 182 ? -13.189 10.430 5.633 1.00 86.75 182 SER A N 1
ATOM 1515 C CA . SER A 1 182 ? -12.329 10.919 4.568 1.00 86.75 182 SER A CA 1
ATOM 1516 C C . SER A 1 182 ? -10.933 10.330 4.693 1.00 86.75 182 SER A C 1
ATOM 1518 O O . SER A 1 182 ? -10.404 10.133 5.790 1.00 86.75 182 SER A O 1
ATOM 1520 N N . LEU A 1 183 ? -10.337 10.061 3.536 1.00 88.50 183 LEU A N 1
ATOM 1521 C CA . LEU A 1 183 ? -8.942 9.675 3.413 1.00 88.50 183 LEU A CA 1
ATOM 1522 C C . LEU A 1 183 ? -8.141 10.885 2.920 1.00 88.50 183 LEU A C 1
ATOM 1524 O O . LEU A 1 183 ? -8.616 11.611 2.042 1.00 88.50 183 LEU A O 1
ATOM 1528 N N . PRO A 1 184 ? -6.939 11.132 3.463 1.00 82.06 184 PRO A N 1
ATOM 1529 C CA . PRO A 1 184 ? -6.039 12.127 2.902 1.00 82.06 184 PRO A CA 1
ATOM 1530 C C . PRO A 1 184 ? -5.710 11.778 1.448 1.00 82.06 184 PRO A C 1
ATOM 1532 O O . PRO A 1 184 ? -5.570 10.613 1.083 1.00 82.06 184 PRO A O 1
ATOM 1535 N N . VAL A 1 185 ? -5.562 12.804 0.614 1.00 78.88 185 VAL A N 1
ATOM 1536 C CA . VAL A 1 185 ? -5.109 12.612 -0.766 1.00 78.88 185 VAL A CA 1
ATOM 1537 C C . VAL A 1 185 ? -3.633 12.219 -0.737 1.00 78.88 185 VAL A C 1
ATOM 1539 O O . VAL A 1 185 ? -2.847 12.927 -0.098 1.00 78.88 185 VAL A O 1
ATOM 1542 N N . PRO A 1 186 ? -3.237 11.133 -1.417 1.00 74.12 186 PRO A N 1
ATOM 1543 C CA . PRO A 1 186 ? -1.862 10.691 -1.368 1.00 74.12 186 PRO A CA 1
ATOM 1544 C C . PRO A 1 186 ? -0.937 11.552 -2.240 1.00 74.12 186 PRO A C 1
ATOM 1546 O O . PRO A 1 186 ? -1.264 11.844 -3.396 1.00 74.12 186 PRO A O 1
ATOM 1549 N N . ASP A 1 187 ? 0.255 11.912 -1.751 1.00 72.88 187 ASP A N 1
ATOM 1550 C CA . ASP A 1 187 ? 1.293 12.632 -2.512 1.00 72.88 187 ASP A CA 1
ATOM 1551 C C . ASP A 1 187 ? 2.092 11.657 -3.400 1.00 72.88 187 ASP A C 1
ATOM 1553 O O . ASP A 1 187 ? 3.318 11.535 -3.354 1.00 72.88 187 ASP A O 1
ATOM 1557 N N . ASN A 1 188 ? 1.390 10.962 -4.298 1.00 66.88 188 ASN A N 1
ATOM 1558 C CA . ASN A 1 188 ? 1.996 10.071 -5.297 1.00 66.88 188 ASN A CA 1
ATOM 1559 C C . ASN A 1 188 ? 2.722 10.836 -6.427 1.00 66.88 188 ASN A C 1
ATOM 1561 O O . ASN A 1 188 ? 3.155 10.245 -7.427 1.00 66.88 188 ASN A O 1
ATOM 1565 N N . HIS A 1 189 ? 2.867 12.162 -6.317 1.00 66.12 189 HIS A N 1
ATOM 1566 C CA . HIS A 1 189 ? 3.305 13.017 -7.417 1.00 66.12 189 HIS A CA 1
ATOM 1567 C C . HIS A 1 189 ? 4.723 12.709 -7.899 1.00 66.12 189 HIS A C 1
ATOM 1569 O O . HIS A 1 189 ? 5.037 12.966 -9.064 1.00 66.12 189 HIS A O 1
ATOM 1575 N N . GLN A 1 190 ? 5.597 12.176 -7.043 1.00 79.44 190 GLN A N 1
ATOM 1576 C CA . GLN A 1 190 ? 6.976 11.869 -7.433 1.00 79.44 190 GLN A CA 1
ATOM 1577 C C . GLN A 1 190 ? 7.086 10.596 -8.278 1.00 79.44 190 GLN A C 1
ATOM 1579 O O . GLN A 1 190 ? 7.861 10.586 -9.238 1.00 79.44 190 GLN A O 1
ATOM 1584 N N . LEU A 1 191 ? 6.289 9.565 -7.978 1.00 83.62 191 LEU A N 1
ATOM 1585 C CA . LEU A 1 191 ? 6.229 8.333 -8.770 1.00 83.62 191 LEU A CA 1
ATOM 1586 C C . LEU A 1 191 ? 5.535 8.578 -10.109 1.00 83.62 191 LEU A C 1
ATOM 1588 O O . LEU A 1 191 ? 6.091 8.236 -11.152 1.00 83.62 191 LEU A O 1
ATOM 1592 N N . LYS A 1 192 ? 4.404 9.300 -10.110 1.00 88.12 192 LYS A N 1
ATOM 1593 C CA . LYS A 1 192 ? 3.665 9.648 -11.338 1.00 88.12 192 LYS A CA 1
ATOM 1594 C C . LYS A 1 192 ? 4.495 10.492 -12.327 1.00 88.12 192 LYS A C 1
ATOM 1596 O O . LYS A 1 192 ? 4.191 10.525 -13.514 1.00 88.12 192 LYS A O 1
ATOM 1601 N N . LYS A 1 193 ? 5.612 11.110 -11.917 1.00 88.19 193 LYS A N 1
ATOM 1602 C CA . LYS A 1 193 ? 6.553 11.760 -12.857 1.00 88.19 193 LYS A CA 1
ATOM 1603 C C . LYS A 1 193 ? 7.438 10.787 -13.635 1.00 88.19 193 LYS A C 1
ATOM 1605 O O . LYS A 1 193 ? 8.007 11.170 -14.658 1.00 88.19 193 LYS A O 1
ATOM 1610 N N . LYS A 1 194 ? 7.628 9.562 -13.151 1.00 86.44 194 LYS A N 1
ATOM 1611 C CA . LYS A 1 194 ? 8.563 8.596 -13.729 1.00 86.44 194 LYS A CA 1
ATOM 1612 C C . LYS A 1 194 ? 7.877 7.811 -14.845 1.00 86.44 194 LYS A C 1
ATOM 1614 O O . LYS A 1 194 ? 6.966 7.046 -14.572 1.00 86.44 194 LYS A O 1
ATOM 1619 N N . LYS A 1 195 ? 8.361 7.929 -16.089 1.00 88.62 195 LYS A N 1
ATOM 1620 C CA . LYS A 1 195 ? 7.804 7.210 -17.257 1.00 88.62 195 LYS A CA 1
ATOM 1621 C C . LYS A 1 195 ? 7.613 5.708 -17.003 1.00 88.62 195 LYS A C 1
ATOM 1623 O O . LYS A 1 195 ? 6.591 5.152 -17.370 1.00 88.62 195 LYS A O 1
ATOM 1628 N N . TRP A 1 196 ? 8.578 5.065 -16.341 1.00 85.56 196 TRP A N 1
ATOM 1629 C CA . TRP A 1 196 ? 8.566 3.620 -16.081 1.00 85.56 196 TRP A CA 1
ATOM 1630 C C . TRP A 1 196 ? 7.459 3.139 -15.132 1.00 85.56 196 TRP A C 1
ATOM 1632 O O . TRP A 1 196 ? 7.227 1.933 -15.051 1.00 85.56 196 TRP A O 1
ATOM 1642 N N . PHE A 1 197 ? 6.819 4.055 -14.401 1.00 87.44 197 PHE A N 1
ATOM 1643 C CA . PHE A 1 197 ? 5.713 3.764 -13.491 1.00 87.44 197 PHE A CA 1
ATOM 1644 C C . PHE A 1 197 ? 4.396 3.535 -14.244 1.00 87.44 197 PHE A C 1
ATOM 1646 O O . PHE A 1 197 ? 3.518 2.832 -13.756 1.00 87.44 197 PHE A O 1
ATOM 1653 N N . TRP A 1 198 ? 4.269 4.108 -15.441 1.00 91.19 198 TRP A N 1
ATOM 1654 C CA . TRP A 1 198 ? 3.045 4.090 -16.231 1.00 91.19 198 TRP A CA 1
ATOM 1655 C C . TRP A 1 198 ? 3.001 2.893 -17.171 1.00 91.19 198 TRP A C 1
ATOM 1657 O O . TRP A 1 198 ? 4.021 2.479 -17.723 1.00 91.19 198 TRP A O 1
ATOM 1667 N N . LYS A 1 199 ? 1.794 2.370 -17.379 1.00 90.88 199 LYS A N 1
ATOM 1668 C CA . LYS A 1 199 ? 1.486 1.345 -18.377 1.00 90.88 199 LYS A CA 1
ATOM 1669 C C . LYS A 1 199 ? 1.515 1.948 -19.780 1.00 90.88 199 LYS A C 1
ATOM 1671 O O . LYS A 1 199 ? 2.044 1.334 -20.699 1.00 90.88 199 LYS A O 1
ATOM 1676 N N . ASN A 1 200 ? 0.967 3.157 -19.928 1.00 92.19 200 ASN A N 1
ATOM 1677 C CA . ASN A 1 200 ? 0.835 3.858 -21.199 1.00 92.19 200 ASN A CA 1
ATOM 1678 C C . ASN A 1 200 ? 1.670 5.155 -21.215 1.00 92.19 200 ASN A C 1
ATOM 1680 O O . ASN A 1 200 ? 1.567 6.008 -20.332 1.00 92.19 200 ASN A O 1
ATOM 1684 N N . GLU A 1 201 ? 2.503 5.322 -22.245 1.00 93.19 201 GLU A N 1
ATOM 1685 C CA . GLU A 1 201 ? 3.349 6.510 -22.396 1.00 93.19 201 GLU A CA 1
ATOM 1686 C C . GLU A 1 201 ? 2.561 7.791 -22.714 1.00 93.19 201 GLU A C 1
ATOM 1688 O O . GLU A 1 201 ? 2.967 8.872 -22.281 1.00 93.19 201 GLU A O 1
ATOM 1693 N N . ALA A 1 202 ? 1.468 7.703 -23.472 1.00 94.56 202 ALA A N 1
ATOM 1694 C CA . ALA A 1 202 ? 0.633 8.853 -23.806 1.00 94.56 202 ALA A CA 1
ATOM 1695 C C . ALA A 1 202 ? -0.046 9.423 -22.552 1.00 94.56 202 ALA A C 1
ATOM 1697 O O . ALA A 1 202 ? 0.007 10.633 -22.336 1.00 94.56 202 ALA A O 1
ATOM 1698 N N . GLU A 1 203 ? -0.572 8.560 -21.677 1.00 93.94 203 GLU A N 1
ATOM 1699 C CA . GLU A 1 203 ? -1.130 8.973 -20.381 1.00 93.94 203 GLU A CA 1
ATOM 1700 C C . GLU A 1 203 ? -0.084 9.676 -19.505 1.00 93.94 203 GLU A C 1
ATOM 1702 O O . GLU A 1 203 ? -0.353 10.722 -18.912 1.00 93.94 203 GLU A O 1
ATOM 1707 N N . TRP A 1 204 ? 1.143 9.146 -19.468 1.00 94.94 204 TRP A N 1
ATOM 1708 C CA . TRP A 1 204 ? 2.246 9.783 -18.750 1.00 94.94 204 TRP A CA 1
ATOM 1709 C C . TRP A 1 204 ? 2.589 11.166 -19.317 1.00 94.94 204 TRP A C 1
ATOM 1711 O O . TRP A 1 204 ? 2.778 12.119 -18.557 1.00 94.94 204 TRP A O 1
ATOM 1721 N N . LYS A 1 205 ? 2.681 11.296 -20.648 1.00 95.25 205 LYS A N 1
ATOM 1722 C CA . LYS A 1 205 ? 2.957 12.582 -21.311 1.00 95.25 205 LYS A CA 1
ATO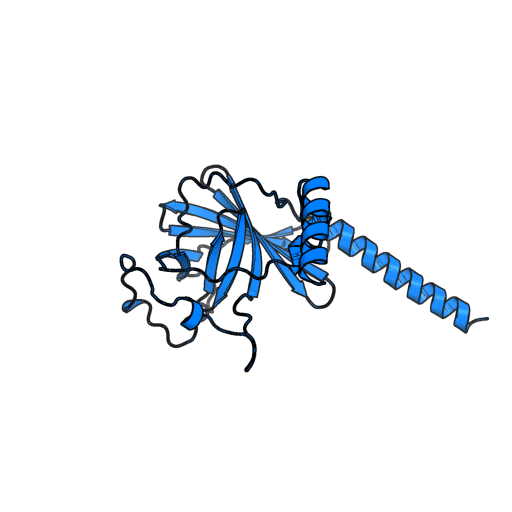M 1723 C C . LYS A 1 205 ? 1.889 13.614 -20.967 1.00 95.25 205 LYS A C 1
ATOM 1725 O O . LYS A 1 205 ? 2.239 14.752 -20.648 1.00 95.25 205 LYS A O 1
ATOM 1730 N N . GLU A 1 206 ? 0.625 13.202 -20.978 1.00 94.81 206 GLU A N 1
ATOM 1731 C CA . GLU A 1 206 ? -0.502 14.051 -20.606 1.00 94.81 206 GLU A CA 1
ATOM 1732 C C . GLU A 1 206 ? -0.398 14.513 -19.149 1.00 94.81 206 GLU A C 1
ATOM 1734 O O . GLU A 1 206 ? -0.410 15.713 -18.871 1.00 94.81 206 GLU A O 1
ATOM 1739 N N . TYR A 1 207 ? -0.156 13.585 -18.219 1.00 92.31 207 TYR A N 1
ATOM 1740 C CA . TYR A 1 207 ? 0.055 13.920 -16.811 1.00 92.31 207 TYR A CA 1
ATOM 1741 C C . TYR A 1 207 ? 1.193 14.933 -16.613 1.00 92.31 207 TYR A C 1
ATOM 1743 O O . TYR A 1 207 ? 1.045 15.908 -15.874 1.00 92.31 207 TYR A O 1
ATOM 1751 N N . ILE A 1 208 ? 2.338 14.740 -17.279 1.00 93.50 208 ILE A N 1
ATOM 1752 C CA . ILE A 1 208 ? 3.474 15.669 -17.191 1.00 93.50 208 ILE A CA 1
ATOM 1753 C C . ILE A 1 208 ? 3.109 17.053 -17.737 1.00 93.50 208 ILE A C 1
ATOM 1755 O O . ILE A 1 208 ? 3.555 18.060 -17.178 1.00 93.50 208 ILE A O 1
ATOM 1759 N N . ARG A 1 209 ? 2.322 17.120 -18.815 1.00 93.94 209 ARG A N 1
ATOM 1760 C CA . ARG A 1 209 ? 1.850 18.380 -19.396 1.00 93.94 209 ARG A CA 1
ATOM 1761 C C . ARG A 1 209 ? 0.991 19.151 -18.396 1.00 93.94 209 ARG A C 1
ATOM 1763 O O . ARG A 1 209 ? 1.298 20.307 -18.109 1.00 93.94 209 ARG A O 1
ATOM 1770 N N . GLU A 1 210 ? -0.004 18.497 -17.808 1.00 91.44 210 GLU A N 1
ATOM 1771 C CA . GLU A 1 210 ? -0.895 19.110 -16.817 1.00 91.44 210 GLU A CA 1
ATOM 1772 C C . GLU A 1 210 ? -0.160 19.490 -15.528 1.00 91.44 210 GLU A C 1
ATOM 1774 O O . GLU A 1 210 ? -0.349 20.582 -14.989 1.00 91.44 210 GLU A O 1
ATOM 1779 N N . TYR A 1 211 ? 0.769 18.649 -15.069 1.00 88.81 211 TYR A N 1
ATOM 1780 C CA . TYR A 1 211 ? 1.616 18.954 -13.917 1.00 88.81 211 TYR A CA 1
ATOM 1781 C C . TYR A 1 211 ? 2.468 20.214 -14.129 1.00 88.81 211 TYR A C 1
ATOM 1783 O O . TYR A 1 211 ? 2.633 21.015 -13.210 1.00 88.81 211 TYR A O 1
ATOM 1791 N N . LYS A 1 212 ? 3.018 20.404 -15.337 1.00 89.38 212 LYS A N 1
ATOM 1792 C CA . LYS A 1 212 ? 3.799 21.600 -15.684 1.00 89.38 212 LYS A CA 1
ATOM 1793 C C . LYS A 1 212 ? 2.930 22.854 -15.765 1.00 89.38 212 LYS A C 1
ATOM 1795 O O . LYS A 1 212 ? 3.408 23.910 -15.364 1.00 89.38 212 LYS A O 1
ATOM 1800 N N . LYS A 1 213 ? 1.686 22.746 -16.249 1.00 91.44 213 LYS A N 1
ATOM 1801 C CA . LYS A 1 213 ? 0.734 23.869 -16.282 1.00 91.44 213 LYS A CA 1
ATOM 1802 C C . LYS A 1 213 ? 0.391 24.356 -14.875 1.00 91.44 213 LYS A C 1
ATOM 1804 O O . LYS A 1 213 ? 0.500 25.541 -14.625 1.00 91.44 213 LYS A O 1
ATOM 1809 N N . LYS A 1 214 ? 0.080 23.444 -13.946 1.00 84.81 214 LYS A N 1
ATOM 1810 C CA . LYS A 1 214 ? -0.271 23.773 -12.546 1.00 84.81 214 LYS A CA 1
ATOM 1811 C C . LYS A 1 214 ? 0.873 24.377 -11.719 1.00 84.81 214 LYS A C 1
ATOM 1813 O O . LYS A 1 214 ? 0.647 24.815 -10.599 1.00 84.81 214 LYS A O 1
ATOM 1818 N N . LYS A 1 215 ? 2.107 24.311 -12.224 1.00 74.62 215 LYS A N 1
ATOM 1819 C CA . LYS A 1 215 ? 3.307 24.860 -11.580 1.00 74.62 215 LYS A CA 1
ATOM 1820 C C . LYS A 1 215 ? 3.722 26.236 -12.101 1.00 74.62 215 LYS A C 1
ATOM 1822 O O . LYS A 1 215 ? 4.659 26.801 -11.541 1.00 74.62 215 LYS A O 1
ATOM 1827 N N . ARG A 1 216 ? 3.117 26.692 -13.196 1.00 55.81 216 ARG A N 1
ATOM 1828 C CA . ARG A 1 216 ? 3.269 28.054 -13.712 1.00 55.81 216 ARG A CA 1
ATOM 1829 C C . ARG A 1 216 ? 2.229 28.940 -13.053 1.00 55.81 216 ARG A C 1
ATOM 1831 O O . ARG A 1 216 ? 2.586 30.107 -12.810 1.00 55.81 216 ARG A O 1
#

pLDDT: mean 79.52, std 13.79, range [47.16, 95.75]